Protein AF-A2FSE7-F1 (afdb_monomer_lite)

Secondary structure (DSSP, 8-state):
-PPPTTTTS----PPPPHHHHHHHHHHHHHHHTTS-------PEEP--SSTT----GGGPPPHHHHHHHHHHHHHHHHHHHHHS--SS---HHHHHHHHHTTPPPPHHHHTT-S-HHHHHHHHHT--SPPPHHHHHHHHHHHHHS-SB--HHHHHHHHHHHHHHHHHHHH-S-TTSTTHHHHHHHHHHHHHT-EE-

Sequence (196 aa):
MKTSVWELMTGKKKNPTQAEEIKEASKNENDIDKDLDQSTLSFKYIQPVDEKLKLLDKFIPDQEWLKKFSMWFSYMRIYISVLSKTTEETNIDKLIQRIENGEPPQISEISGCDDICDLFAYFSKYELDYTKNDLIWIFTASIYETRLAPDDSVKSMQIILEKIIQQVNALNSKENVLYSDLMILYCIITTFFHQH

Radius of gyration: 27.68 Å; chains: 1; bounding box: 54×41×101 Å

Organism: Trichomonas vaginalis (strain ATCC PRA-98 / G3) (NCBI:txid412133)

pLDDT: mean 82.96, std 20.27, range [36.31, 98.12]

Foldseek 3Di:
DDDDPVVVVPPPPPPPDPVVVVVVVVVVVVVVPPPPPPPPPPWAAQAAPPPVQDADPVLDDDPVVLVVLLVVLVVVLVVLLVVLQDPDAAEPVVVVVCVVVVHADDSNRLNRYPPLLVLLVVLLPDPDQDDPRNLRSLSSSLSVADQAHPPSSSVSLSSLLSSLSVVLNPDPDCPPPCNVSSVSSNSCRRPRHTYD

Structure (mmCIF, N/CA/C/O backbone):
data_AF-A2FSE7-F1
#
_entry.id   AF-A2FSE7-F1
#
loop_
_atom_site.group_PDB
_atom_site.id
_atom_site.type_symbol
_atom_site.label_atom_id
_atom_site.label_alt_id
_atom_site.label_comp_id
_atom_site.label_asym_id
_atom_site.label_entity_id
_atom_site.label_seq_id
_atom_site.pdbx_PDB_ins_code
_atom_site.Cartn_x
_atom_site.Cartn_y
_atom_site.Cartn_z
_atom_site.occupancy
_atom_site.B_iso_or_equiv
_atom_site.auth_seq_id
_atom_site.auth_comp_id
_atom_site.auth_asym_id
_atom_site.auth_atom_id
_atom_site.pdbx_PDB_model_num
ATOM 1 N N . MET A 1 1 ? -37.458 15.725 -78.764 1.00 40.75 1 MET A N 1
ATOM 2 C CA . MET A 1 1 ? -36.044 16.093 -78.996 1.00 40.75 1 MET A CA 1
ATOM 3 C C . MET A 1 1 ? -35.182 15.208 -78.119 1.00 40.75 1 MET A C 1
ATOM 5 O O . MET A 1 1 ? -35.558 14.962 -76.983 1.00 40.75 1 MET A O 1
ATOM 9 N N . LYS A 1 2 ? -34.126 14.642 -78.704 1.00 41.34 2 LYS A N 1
ATOM 10 C CA . LYS A 1 2 ? -33.237 13.645 -78.100 1.00 41.34 2 LYS A CA 1
ATOM 11 C C . LYS A 1 2 ? -32.418 14.288 -76.981 1.00 41.34 2 LYS A C 1
ATOM 13 O O . LYS A 1 2 ? -31.764 15.296 -77.229 1.00 41.34 2 LYS A O 1
ATOM 18 N N . THR A 1 3 ? -32.451 13.696 -75.792 1.00 39.62 3 THR A N 1
ATOM 19 C CA . THR A 1 3 ? -31.576 14.041 -74.671 1.00 39.62 3 THR A CA 1
ATOM 20 C C . THR A 1 3 ? -30.127 13.863 -75.116 1.00 39.62 3 THR A C 1
ATOM 22 O O . THR A 1 3 ? -29.724 12.771 -75.521 1.00 39.62 3 THR A O 1
ATOM 25 N N . SER A 1 4 ? -29.360 14.949 -75.108 1.00 39.44 4 SER A N 1
ATOM 26 C CA . SER A 1 4 ? -27.936 14.911 -75.408 1.00 39.44 4 SER A CA 1
ATOM 27 C C . SER A 1 4 ? -27.197 14.332 -74.205 1.00 39.44 4 SER A C 1
ATOM 29 O O . SER A 1 4 ? -27.274 14.865 -73.102 1.00 39.44 4 SER A O 1
ATOM 31 N N . VAL A 1 5 ? -26.446 13.254 -74.429 1.00 45.66 5 VAL A N 1
ATOM 32 C CA . VAL A 1 5 ? -25.581 12.587 -73.435 1.00 45.66 5 VAL A CA 1
ATOM 33 C C . VAL A 1 5 ? -24.511 13.543 -72.861 1.00 45.66 5 VAL A C 1
ATOM 35 O O . VAL A 1 5 ? -23.927 13.264 -71.819 1.00 45.66 5 VAL A O 1
ATOM 38 N N . TRP A 1 6 ? -24.309 14.717 -73.471 1.00 38.06 6 TRP A N 1
ATOM 39 C CA . TRP A 1 6 ? -23.422 15.770 -72.970 1.00 38.06 6 TRP A CA 1
ATOM 40 C C . TRP A 1 6 ? -24.008 16.623 -71.832 1.00 38.06 6 TRP A C 1
ATOM 42 O O . TRP A 1 6 ? -23.238 17.135 -71.025 1.00 38.06 6 TRP A O 1
ATOM 52 N N . GLU A 1 7 ? -25.334 16.737 -71.690 1.00 42.75 7 GLU A N 1
ATOM 53 C CA . GLU A 1 7 ? -25.950 17.502 -70.583 1.00 42.75 7 GLU A CA 1
ATOM 54 C C . GLU A 1 7 ? -25.962 16.722 -69.254 1.00 42.75 7 GLU A C 1
ATOM 56 O O . GLU A 1 7 ? -26.087 17.313 -68.184 1.00 42.75 7 GLU A O 1
ATOM 61 N N . LEU A 1 8 ? -25.737 15.404 -69.304 1.00 43.75 8 LEU A N 1
ATOM 62 C CA . LEU A 1 8 ? -25.537 14.538 -68.134 1.00 43.75 8 LEU A CA 1
ATOM 63 C C . LEU A 1 8 ? -24.098 14.579 -67.584 1.00 43.75 8 LEU A C 1
ATOM 65 O O . LEU A 1 8 ? -23.857 14.080 -66.488 1.00 43.75 8 LEU A O 1
ATOM 69 N N . MET A 1 9 ? -23.147 15.179 -68.311 1.00 40.09 9 MET A N 1
ATOM 70 C CA . MET A 1 9 ? -21.714 15.169 -67.964 1.00 40.09 9 MET A CA 1
ATOM 71 C C . MET A 1 9 ? -21.176 16.520 -67.471 1.00 40.09 9 MET A C 1
ATOM 73 O O . MET A 1 9 ? -20.009 16.626 -67.105 1.00 40.09 9 MET A O 1
ATOM 77 N N . THR A 1 10 ? -22.027 17.546 -67.375 1.00 45.19 10 THR A N 1
ATOM 78 C CA . THR A 1 10 ? -21.692 18.827 -66.732 1.00 45.19 10 THR A CA 1
ATOM 79 C C . THR A 1 10 ? -22.766 19.233 -65.730 1.00 45.19 10 THR A C 1
ATOM 81 O O . THR A 1 10 ? -23.309 20.338 -65.770 1.00 45.19 10 THR A O 1
ATOM 84 N N . GLY A 1 11 ? -23.079 18.335 -64.797 1.00 36.31 11 GLY A N 1
ATOM 85 C CA . GLY A 1 11 ? -23.747 18.722 -63.563 1.00 36.31 11 GLY A CA 1
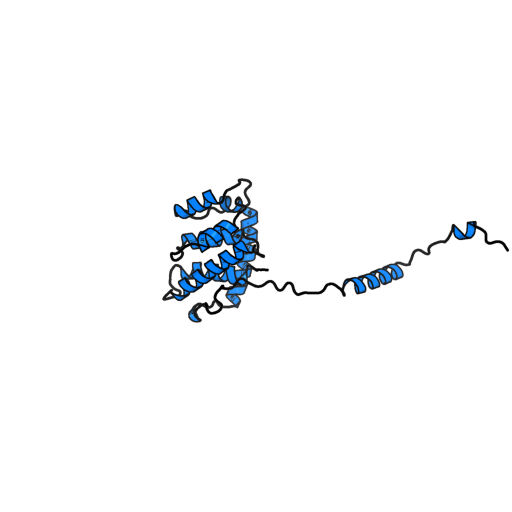ATOM 86 C C . GLY A 1 11 ? -22.784 19.568 -62.739 1.00 36.31 11 GLY A C 1
ATOM 87 O O . GLY A 1 11 ? -21.999 19.029 -61.964 1.00 36.31 11 GLY A O 1
ATOM 88 N N . LYS A 1 12 ? -22.820 20.896 -62.915 1.00 38.38 12 LYS A N 1
ATOM 89 C CA . LYS A 1 12 ? -22.287 21.838 -61.927 1.00 38.38 12 LYS A CA 1
ATOM 90 C C . LYS A 1 12 ? -22.917 21.472 -60.583 1.00 38.38 12 LYS A C 1
ATOM 92 O O . LYS A 1 12 ? -24.044 21.881 -60.305 1.00 38.38 12 LYS A O 1
ATOM 97 N N . LYS A 1 13 ? -22.210 20.705 -59.747 1.00 39.41 13 LYS A N 1
ATOM 98 C CA . LYS A 1 13 ? -22.490 20.691 -58.315 1.00 39.41 13 LYS A CA 1
ATOM 99 C C . LYS A 1 13 ? -22.341 22.145 -57.882 1.00 39.41 13 LYS A C 1
ATOM 101 O O . LYS A 1 13 ? -21.256 22.711 -57.985 1.00 39.41 13 LYS A O 1
ATOM 106 N N . LYS A 1 14 ? -23.449 22.783 -57.497 1.00 41.06 14 LYS A N 1
ATOM 107 C CA . LYS A 1 14 ? -23.367 23.974 -56.653 1.00 41.06 14 LYS A CA 1
ATOM 108 C C . LYS A 1 14 ? -22.505 23.545 -55.471 1.00 41.06 14 LYS A C 1
ATOM 110 O O . LYS A 1 14 ? -22.892 22.611 -54.775 1.00 41.06 14 LYS A O 1
ATOM 115 N N . ASN A 1 15 ? -21.333 24.156 -55.309 1.00 42.16 15 ASN A N 1
ATOM 116 C CA . ASN A 1 15 ? -20.614 24.022 -54.052 1.00 42.16 15 ASN A CA 1
ATOM 117 C C . ASN A 1 15 ? -21.587 24.493 -52.967 1.00 42.16 15 ASN A C 1
ATOM 119 O O . ASN A 1 15 ? -22.121 25.601 -53.115 1.00 42.16 15 ASN A O 1
ATOM 123 N N . PRO A 1 16 ? -21.893 23.650 -51.969 1.00 46.53 16 PRO A N 1
ATOM 124 C CA . PRO A 1 16 ? -22.749 24.059 -50.877 1.00 46.53 16 PRO A CA 1
ATOM 125 C C . PRO A 1 16 ? -22.130 25.301 -50.250 1.00 46.53 16 PRO A C 1
ATOM 127 O O . PRO A 1 16 ? -20.912 25.441 -50.122 1.00 46.53 16 PRO A O 1
ATOM 130 N N . THR A 1 17 ? -22.979 26.271 -49.952 1.00 55.28 17 THR A N 1
ATOM 131 C CA . THR A 1 17 ? -22.511 27.482 -49.279 1.00 55.28 17 THR A CA 1
ATOM 132 C C . THR A 1 17 ? -22.007 27.065 -47.895 1.00 55.28 17 THR A C 1
ATOM 134 O O . THR A 1 17 ? -22.571 26.142 -47.318 1.00 55.28 17 THR A O 1
ATOM 137 N N . GLN A 1 18 ? -21.011 27.742 -47.313 1.00 49.56 18 GLN A N 1
ATOM 138 C CA . GLN A 1 18 ? -20.499 27.422 -45.962 1.00 49.56 18 GLN A CA 1
ATOM 139 C C . GLN A 1 18 ? -21.623 27.212 -44.921 1.00 49.56 18 GLN A C 1
ATOM 141 O O . GLN A 1 18 ? -21.505 26.380 -44.033 1.00 49.56 18 GLN A O 1
ATOM 146 N N . ALA A 1 19 ? -22.758 27.904 -45.064 1.00 48.81 19 ALA A N 1
ATOM 147 C CA . ALA A 1 19 ? -23.936 27.741 -44.210 1.00 48.81 19 ALA A CA 1
ATOM 148 C C . ALA A 1 19 ? -24.690 26.397 -44.365 1.00 48.81 19 ALA A C 1
ATOM 150 O O . ALA A 1 19 ? -25.376 25.976 -43.434 1.00 48.81 19 ALA A O 1
ATOM 151 N N . GLU A 1 20 ? -24.603 25.737 -45.521 1.00 49.66 20 GLU A N 1
ATOM 152 C CA . GLU A 1 20 ? -25.185 24.413 -45.788 1.00 49.66 20 GLU A CA 1
ATOM 153 C C . GLU A 1 20 ? -24.270 23.297 -45.267 1.00 49.66 20 GLU A C 1
ATOM 155 O O . GLU A 1 20 ? -24.770 22.393 -44.604 1.00 49.66 20 GLU A O 1
ATOM 160 N N . GLU A 1 21 ? -22.945 23.423 -45.429 1.00 52.03 21 GLU A N 1
ATOM 161 C CA . GLU A 1 21 ? -21.964 22.504 -44.818 1.00 52.03 21 GLU A CA 1
ATOM 162 C C . GLU A 1 21 ? -22.007 22.567 -43.285 1.00 52.03 21 GLU A C 1
ATOM 164 O O . GLU A 1 21 ? -21.985 21.534 -42.622 1.00 52.03 21 GLU A O 1
ATOM 169 N N . ILE A 1 22 ? -22.169 23.767 -42.710 1.00 54.16 22 ILE A N 1
ATOM 170 C CA . ILE A 1 22 ? -22.352 23.933 -41.261 1.00 54.16 22 ILE A CA 1
ATOM 171 C C . ILE A 1 22 ? -23.647 23.253 -40.800 1.00 54.16 22 ILE A C 1
ATOM 173 O O . ILE A 1 22 ? -23.646 22.605 -39.760 1.00 54.16 22 ILE A O 1
ATOM 177 N N . LYS A 1 23 ? -24.750 23.336 -41.558 1.00 52.34 23 LYS A N 1
ATOM 178 C CA . LYS A 1 23 ? -26.022 22.689 -41.187 1.00 52.34 23 LYS A CA 1
ATOM 179 C C . LYS A 1 23 ? -25.993 21.167 -41.320 1.00 52.34 23 LYS A C 1
ATOM 181 O O . LYS A 1 23 ? -26.627 20.504 -40.504 1.00 52.34 23 LYS A O 1
ATOM 186 N N . GLU A 1 24 ? -25.290 20.617 -42.307 1.00 51.81 24 GLU A N 1
ATOM 187 C CA . GLU A 1 24 ? -25.095 19.166 -42.446 1.00 51.81 24 GLU A CA 1
ATOM 188 C C . GLU A 1 24 ? -24.147 18.615 -41.370 1.00 51.81 24 GLU A C 1
ATOM 190 O O . GLU A 1 24 ? -24.454 17.586 -40.769 1.00 51.81 24 GLU A O 1
ATOM 195 N N . ALA A 1 25 ? -23.080 19.347 -41.023 1.00 48.12 25 ALA A N 1
ATOM 196 C CA . ALA A 1 25 ? -22.220 19.023 -39.882 1.00 48.12 25 ALA A CA 1
ATOM 197 C C . ALA A 1 25 ? -22.982 19.101 -38.544 1.00 48.12 25 ALA A C 1
ATOM 199 O O . ALA A 1 25 ? -22.897 18.182 -37.737 1.00 48.12 25 ALA A O 1
ATOM 200 N N . SER A 1 26 ? -23.827 20.124 -38.359 1.00 48.72 26 SER A N 1
ATOM 201 C CA . SER A 1 26 ? -24.680 20.274 -37.164 1.00 48.72 26 SER A CA 1
ATOM 202 C C . SER A 1 26 ? -25.749 19.180 -37.051 1.00 48.72 26 SER A C 1
ATOM 204 O O . SER A 1 26 ? -26.237 18.893 -35.959 1.00 48.72 26 SER A O 1
ATOM 206 N N . LYS A 1 27 ? -26.183 18.600 -38.179 1.00 47.94 27 LYS A N 1
ATOM 207 C CA . LYS A 1 27 ? -27.127 17.475 -38.189 1.00 47.94 27 LYS A CA 1
ATOM 208 C C . LYS A 1 27 ? -26.430 16.170 -37.811 1.00 47.94 27 LYS A C 1
ATOM 210 O O . LYS A 1 27 ? -26.973 15.438 -36.998 1.00 47.94 27 LYS A O 1
ATOM 215 N N . ASN A 1 28 ? -25.224 15.936 -38.331 1.00 45.59 28 ASN A N 1
ATOM 216 C CA . ASN A 1 28 ? -24.431 14.754 -37.992 1.00 45.59 28 ASN A CA 1
ATOM 217 C C . ASN A 1 28 ? -23.879 14.784 -36.556 1.00 45.59 28 ASN A C 1
ATOM 219 O O . ASN A 1 28 ? -23.772 13.726 -35.951 1.00 45.59 28 ASN A O 1
ATOM 223 N N . GLU A 1 29 ? -23.587 15.951 -35.970 1.00 43.25 29 GLU A N 1
ATOM 224 C CA . GLU A 1 29 ? -23.214 16.040 -34.544 1.00 43.25 29 GLU A CA 1
ATOM 225 C C . GLU A 1 29 ? -24.375 15.650 -33.613 1.00 43.25 29 GLU A C 1
ATOM 227 O O . GLU A 1 29 ? -24.156 15.003 -32.594 1.00 43.25 29 GLU A O 1
ATOM 232 N N . ASN A 1 30 ? -25.623 15.957 -33.986 1.00 43.94 30 ASN A N 1
ATOM 233 C CA . ASN A 1 30 ? -26.799 15.622 -33.173 1.00 43.94 30 ASN A CA 1
ATOM 234 C C . ASN A 1 30 ? -27.231 14.144 -33.258 1.00 43.94 30 ASN A C 1
ATOM 236 O O . ASN A 1 30 ? -28.026 13.709 -32.422 1.00 43.94 30 ASN A O 1
ATOM 240 N N . ASP A 1 31 ? -26.723 13.390 -34.237 1.00 42.34 31 ASP A N 1
ATOM 241 C CA . ASP A 1 31 ? -27.004 11.956 -34.404 1.00 42.34 31 ASP A CA 1
ATOM 242 C C . ASP A 1 31 ? -25.869 11.056 -33.871 1.00 42.34 31 ASP A C 1
ATOM 244 O O . ASP A 1 31 ? -26.088 9.865 -33.669 1.00 42.34 31 ASP A O 1
ATOM 248 N N . ILE A 1 32 ? -24.678 11.600 -33.578 1.00 45.06 32 ILE A N 1
ATOM 249 C CA . ILE A 1 32 ? -23.565 10.838 -32.971 1.00 45.06 32 ILE A CA 1
ATOM 250 C C . ILE A 1 32 ? -23.687 10.772 -31.434 1.00 45.06 32 ILE A C 1
ATOM 252 O O . ILE A 1 32 ? -23.194 9.831 -30.816 1.00 45.06 32 ILE A O 1
ATOM 256 N N . ASP A 1 33 ? -24.417 11.699 -30.810 1.00 41.16 33 ASP A N 1
ATOM 257 C CA . ASP A 1 33 ? -24.505 11.817 -29.344 1.00 41.16 33 ASP A CA 1
ATOM 258 C C . ASP A 1 33 ? -25.657 11.031 -28.684 1.00 41.16 33 ASP A C 1
ATOM 260 O O . ASP A 1 33 ? -25.883 11.158 -27.480 1.00 41.16 33 ASP A O 1
ATOM 264 N N . LYS A 1 34 ? -26.408 10.212 -29.435 1.00 41.81 34 LYS A N 1
ATOM 265 C CA . LYS A 1 34 ? -27.570 9.477 -28.888 1.00 41.81 34 LYS A CA 1
ATOM 266 C C . LYS A 1 34 ? -27.387 7.982 -28.646 1.00 41.81 34 LYS A C 1
ATOM 268 O O . LYS A 1 34 ? -28.235 7.417 -27.965 1.00 41.81 34 LYS A O 1
ATOM 273 N N . ASP A 1 35 ? -26.280 7.392 -29.093 1.00 38.97 35 ASP A N 1
ATOM 274 C CA . ASP A 1 35 ? -25.994 5.956 -28.919 1.00 38.97 35 ASP A CA 1
ATOM 275 C C . ASP A 1 35 ? -24.659 5.672 -28.203 1.00 38.97 35 ASP A C 1
ATOM 277 O O . ASP A 1 35 ? -24.187 4.534 -28.168 1.00 38.97 35 ASP A O 1
ATOM 281 N N . LEU A 1 36 ? -24.052 6.675 -27.559 1.00 42.84 36 LEU A N 1
ATOM 282 C CA . LEU A 1 36 ? -23.143 6.401 -26.447 1.00 42.84 36 LEU A CA 1
ATOM 283 C C . LEU A 1 36 ? -24.017 6.074 -25.245 1.00 42.84 36 LEU A C 1
ATOM 285 O O . LEU A 1 36 ? -24.364 6.948 -24.451 1.00 42.84 36 LEU A O 1
ATOM 289 N N . ASP A 1 37 ? -24.397 4.801 -25.158 1.00 41.78 37 ASP A N 1
ATOM 290 C CA . ASP A 1 37 ? -24.876 4.183 -23.933 1.00 41.78 37 ASP A CA 1
ATOM 291 C C . ASP A 1 37 ? -23.853 4.531 -22.844 1.00 41.78 37 ASP A C 1
ATOM 293 O O . ASP A 1 37 ? -22.778 3.937 -22.736 1.00 41.78 37 ASP A O 1
ATOM 297 N N . GLN A 1 38 ? -24.146 5.590 -22.086 1.00 44.03 38 GLN A N 1
ATOM 298 C CA . GLN A 1 38 ? -23.466 5.939 -20.853 1.00 44.03 38 GLN A CA 1
ATOM 299 C C . GLN A 1 38 ? -23.863 4.878 -19.828 1.00 44.03 38 GLN A C 1
ATOM 301 O O . GLN A 1 38 ? -24.441 5.189 -18.785 1.00 44.03 38 GLN A O 1
ATOM 306 N N . SER A 1 39 ? -23.522 3.612 -20.096 1.00 43.50 39 SER A N 1
ATOM 307 C CA . SER A 1 39 ? -23.201 2.688 -19.031 1.00 43.50 39 SER A CA 1
ATOM 308 C C . SER A 1 39 ? -22.103 3.408 -18.271 1.00 43.50 39 SER A C 1
ATOM 310 O O . SER A 1 39 ? -20.953 3.466 -18.709 1.00 43.50 39 SER A O 1
ATOM 312 N N . THR A 1 40 ? -22.492 4.114 -17.215 1.00 49.88 40 THR A N 1
ATOM 313 C CA . THR A 1 40 ? -21.589 4.747 -16.277 1.00 49.88 40 THR A CA 1
ATOM 314 C C . THR A 1 40 ? -20.520 3.710 -15.997 1.00 49.88 40 THR A C 1
ATOM 316 O O . THR A 1 40 ? -20.828 2.687 -15.386 1.00 49.88 40 THR A O 1
ATOM 319 N N . LEU A 1 41 ? -19.301 3.926 -16.501 1.00 50.56 41 LEU A N 1
ATOM 320 C CA . LEU A 1 41 ? -18.115 3.209 -16.057 1.00 50.56 41 LEU A CA 1
ATOM 321 C C . LEU A 1 41 ? -17.974 3.591 -14.584 1.00 50.56 41 LEU A C 1
ATOM 323 O O . LEU A 1 41 ? -17.309 4.561 -14.225 1.00 50.56 41 LEU A O 1
ATOM 327 N N . SER A 1 42 ? -18.752 2.921 -13.736 1.00 60.75 42 SER A N 1
ATOM 328 C CA . SER A 1 42 ? -18.810 3.162 -12.311 1.00 60.75 42 SER A CA 1
ATOM 329 C C . SER A 1 42 ? -17.610 2.441 -11.733 1.00 60.75 42 SER A C 1
ATOM 331 O O . SER A 1 42 ? -17.721 1.324 -11.232 1.00 60.75 42 SER A O 1
ATOM 333 N N . PHE A 1 43 ? -16.444 3.056 -11.882 1.00 73.44 43 PHE A N 1
ATOM 334 C CA . PHE A 1 43 ? -15.249 2.604 -11.200 1.00 73.44 43 PHE A CA 1
ATOM 335 C C . PHE A 1 43 ? -15.542 2.586 -9.703 1.00 73.44 43 PHE A C 1
ATOM 337 O O . PHE A 1 43 ? -16.028 3.572 -9.139 1.00 73.44 43 PHE A O 1
ATOM 344 N N . LYS A 1 44 ? -15.291 1.444 -9.067 1.00 89.06 44 LYS A N 1
ATOM 345 C CA . LYS A 1 44 ? -15.459 1.294 -7.624 1.00 89.06 44 LYS A CA 1
ATOM 346 C C . LYS A 1 44 ? -14.109 1.501 -6.962 1.00 89.06 44 LYS A C 1
ATOM 348 O O . LYS A 1 44 ? -13.080 1.114 -7.507 1.00 89.06 44 LYS A O 1
ATOM 353 N N . TYR A 1 45 ? -14.106 2.107 -5.785 1.00 91.56 45 TYR A N 1
ATOM 354 C CA . TYR A 1 45 ? -12.908 2.140 -4.954 1.00 91.56 45 TYR A CA 1
ATOM 355 C C . TYR A 1 45 ? -12.668 0.772 -4.325 1.00 91.56 45 TYR A C 1
ATOM 357 O O . TYR A 1 45 ? -13.617 0.017 -4.095 1.00 91.56 45 TYR A O 1
ATOM 365 N N . ILE A 1 46 ? -11.409 0.475 -4.020 1.00 93.06 46 ILE A N 1
ATOM 366 C CA . ILE A 1 46 ? -11.048 -0.738 -3.287 1.00 93.06 46 ILE A CA 1
ATOM 367 C C . ILE A 1 46 ? -11.668 -0.670 -1.886 1.00 93.06 46 ILE A C 1
ATOM 369 O O . ILE A 1 46 ? -11.605 0.361 -1.213 1.00 93.06 46 ILE A O 1
ATOM 373 N N . GLN A 1 47 ? -12.295 -1.766 -1.466 1.00 92.19 47 GLN A N 1
ATOM 374 C CA . GLN A 1 47 ? -12.919 -1.943 -0.154 1.00 92.19 47 GLN A CA 1
ATOM 375 C C . GLN A 1 47 ? -12.450 -3.269 0.460 1.00 92.19 47 GLN A C 1
ATOM 377 O O . GLN A 1 47 ? -12.024 -4.144 -0.290 1.00 92.19 47 GLN A O 1
ATOM 382 N N . PRO A 1 48 ? -12.526 -3.440 1.790 1.00 91.12 48 PRO A N 1
ATOM 383 C CA . PRO A 1 48 ? -12.322 -4.738 2.438 1.00 91.12 48 PRO A CA 1
ATOM 384 C C . PRO A 1 48 ? -13.179 -5.839 1.800 1.00 91.12 48 PRO A C 1
ATOM 386 O O . PRO A 1 48 ? -14.282 -5.557 1.325 1.00 91.12 48 PRO A O 1
ATOM 389 N N . VAL A 1 49 ? -12.702 -7.085 1.821 1.00 88.25 49 VAL A N 1
ATOM 390 C CA . VAL A 1 49 ? -13.491 -8.249 1.387 1.00 88.25 49 VAL A CA 1
ATOM 391 C C . VAL A 1 49 ? -14.618 -8.509 2.391 1.00 88.25 49 VAL A C 1
ATOM 393 O O . VAL A 1 49 ? -15.758 -8.757 1.998 1.00 88.25 49 VAL A O 1
ATOM 396 N N . ASP A 1 50 ? -14.331 -8.402 3.691 1.00 88.94 50 ASP A N 1
ATOM 397 C CA . ASP A 1 50 ? -15.340 -8.407 4.748 1.00 88.94 50 ASP A CA 1
ATOM 398 C C . ASP A 1 50 ? -15.987 -7.022 4.909 1.00 88.94 50 ASP A C 1
ATOM 400 O O . ASP A 1 50 ? -15.439 -6.116 5.538 1.00 88.94 50 ASP A O 1
ATOM 404 N N . GLU A 1 51 ? -17.219 -6.872 4.416 1.00 86.25 51 GLU A N 1
ATOM 405 C CA . GLU A 1 51 ? -18.014 -5.639 4.529 1.00 86.25 51 GLU A CA 1
ATOM 406 C C . GLU A 1 51 ? -18.273 -5.184 5.980 1.00 86.25 51 GLU A C 1
ATOM 408 O O . GLU A 1 51 ? -18.620 -4.020 6.231 1.00 86.25 51 GLU A O 1
ATOM 413 N N . LYS A 1 52 ? -18.146 -6.092 6.957 1.00 90.94 52 LYS A N 1
ATOM 414 C CA . LYS A 1 52 ? -18.309 -5.771 8.381 1.00 90.94 52 LYS A CA 1
ATOM 415 C C . LYS A 1 52 ? -17.046 -5.170 8.979 1.00 90.94 52 LYS A C 1
ATOM 417 O O . LYS A 1 52 ? -17.139 -4.485 10.001 1.00 90.94 52 LYS A O 1
ATOM 422 N N . LEU A 1 53 ? -15.889 -5.405 8.364 1.00 94.38 53 LEU A N 1
ATOM 423 C CA . LEU A 1 53 ? -14.625 -4.875 8.832 1.00 94.38 53 LEU A CA 1
ATOM 424 C C . LEU A 1 53 ? -14.538 -3.385 8.500 1.00 94.38 53 LEU A C 1
ATOM 426 O O . LEU A 1 53 ? -14.408 -2.973 7.350 1.00 94.38 53 LEU A O 1
ATOM 430 N N . LYS A 1 54 ? -14.616 -2.557 9.540 1.00 94.31 54 LYS A N 1
ATOM 431 C CA . LYS A 1 54 ? -14.558 -1.098 9.431 1.00 94.31 54 LYS A CA 1
ATOM 432 C C . LYS A 1 54 ? -13.581 -0.530 10.444 1.00 94.31 54 LYS A C 1
ATOM 434 O O . LYS A 1 54 ? -13.359 -1.116 11.506 1.00 94.31 54 LYS A O 1
ATOM 439 N N . LEU A 1 55 ? -13.011 0.628 10.126 1.00 94.69 55 LEU A N 1
ATOM 440 C CA . LEU A 1 55 ? -12.271 1.411 11.111 1.00 94.69 55 LEU A CA 1
ATOM 441 C C . LEU A 1 55 ? -13.194 1.806 12.265 1.00 94.69 55 LEU A C 1
ATOM 443 O O . LEU A 1 55 ? -14.346 2.181 12.047 1.00 94.69 55 LEU A O 1
ATOM 447 N N . LEU A 1 56 ? -12.668 1.766 13.487 1.00 94.62 56 LEU A N 1
ATOM 448 C CA . LEU A 1 56 ? -13.342 2.355 14.641 1.00 94.62 56 LEU A CA 1
ATOM 449 C C . LEU A 1 56 ? -13.507 3.866 14.434 1.00 94.62 56 LEU A C 1
ATOM 451 O O . LEU A 1 56 ? -12.578 4.525 13.968 1.00 94.62 56 LEU A O 1
ATOM 455 N N . ASP A 1 57 ? -14.636 4.429 14.875 1.00 92.88 57 ASP A N 1
ATOM 456 C CA . ASP A 1 57 ? -15.002 5.841 14.659 1.00 92.88 57 ASP A CA 1
ATOM 457 C C . ASP A 1 57 ? -13.890 6.827 15.025 1.00 92.88 57 ASP A C 1
ATOM 459 O O . ASP A 1 57 ? -13.630 7.794 14.311 1.00 92.88 57 ASP A O 1
ATOM 463 N N . LYS A 1 58 ? -13.167 6.548 16.118 1.00 93.00 58 LYS A N 1
ATOM 464 C CA . LYS A 1 58 ? -12.055 7.389 16.571 1.00 93.00 58 LYS A CA 1
ATOM 465 C C . LYS A 1 58 ? -10.942 7.517 15.528 1.00 93.00 58 LYS A C 1
ATOM 467 O O . LYS A 1 58 ? -10.244 8.523 15.550 1.00 93.00 58 LYS A O 1
ATOM 472 N N . PHE A 1 59 ? -10.753 6.535 14.650 1.00 94.69 59 PHE A N 1
ATOM 473 C CA . PHE A 1 59 ? -9.691 6.483 13.640 1.00 94.69 59 PHE A CA 1
ATOM 474 C C . PHE A 1 59 ? -10.135 6.923 12.245 1.00 94.69 59 PHE A C 1
ATOM 476 O O . PHE A 1 59 ? -9.283 7.079 11.373 1.00 94.69 59 PHE A O 1
ATOM 483 N N . ILE A 1 60 ? -11.429 7.170 12.033 1.00 92.75 60 ILE A N 1
ATOM 484 C CA . ILE A 1 60 ? -11.924 7.651 10.744 1.00 92.75 60 ILE A CA 1
ATOM 485 C C . ILE A 1 60 ? -11.262 9.007 10.428 1.00 92.75 60 ILE A C 1
ATOM 487 O O . ILE A 1 60 ? -11.288 9.914 11.270 1.00 92.75 60 ILE A O 1
ATOM 491 N N . PRO A 1 61 ? -10.628 9.156 9.250 1.00 91.38 61 PRO A N 1
ATOM 492 C CA . PRO A 1 61 ? -9.993 10.406 8.866 1.00 91.38 61 PRO A CA 1
ATOM 493 C C . PRO A 1 61 ? -11.038 11.472 8.526 1.00 91.38 61 PRO A C 1
ATOM 495 O O . PRO A 1 61 ? -12.130 11.179 8.029 1.00 91.38 61 PRO A O 1
ATOM 498 N N . ASP A 1 62 ? -10.663 12.729 8.752 1.00 93.12 62 ASP A N 1
ATOM 499 C CA . ASP A 1 62 ? -11.438 13.871 8.279 1.00 93.12 62 ASP A CA 1
ATOM 500 C C . ASP A 1 62 ? -11.546 13.851 6.744 1.00 93.12 62 ASP A C 1
ATOM 502 O O . ASP A 1 62 ? -10.565 13.608 6.037 1.00 93.12 62 ASP A O 1
ATOM 506 N N . GLN A 1 63 ? -12.747 14.107 6.222 1.00 91.75 63 GLN A N 1
ATOM 507 C CA . GLN A 1 63 ? -13.033 13.977 4.791 1.00 91.75 63 GLN A CA 1
ATOM 508 C C . GLN A 1 63 ? -12.363 15.070 3.949 1.00 91.75 63 GLN A C 1
ATOM 510 O O . GLN A 1 63 ? -11.950 14.816 2.815 1.00 91.75 63 GLN A O 1
ATOM 515 N N . GLU A 1 64 ? -12.220 16.284 4.487 1.00 92.06 64 GLU A N 1
ATOM 516 C CA . GLU A 1 64 ? -11.527 17.366 3.791 1.00 92.06 64 GLU A CA 1
ATOM 517 C C . GLU A 1 64 ? -10.025 17.073 3.710 1.00 92.06 64 GLU A C 1
ATOM 519 O O . GLU A 1 64 ? -9.410 17.232 2.649 1.00 92.06 64 GLU A O 1
ATOM 524 N N . TRP A 1 65 ? -9.444 16.591 4.810 1.00 91.56 65 TRP A N 1
ATOM 525 C CA . TRP A 1 65 ? -8.060 16.132 4.850 1.00 91.56 65 TRP A CA 1
ATOM 526 C C . TRP A 1 65 ? -7.823 14.988 3.862 1.00 91.56 65 TRP A C 1
ATOM 528 O O . TRP A 1 65 ? -6.889 15.061 3.064 1.00 91.56 65 TRP A O 1
ATOM 538 N N . LEU A 1 66 ? -8.703 13.983 3.844 1.00 92.62 66 LEU A N 1
ATOM 539 C CA . LEU A 1 66 ? -8.614 12.827 2.951 1.00 92.62 66 LEU A CA 1
ATOM 540 C C . LEU A 1 66 ? -8.610 13.242 1.473 1.00 92.62 66 LEU A C 1
ATOM 542 O O . LEU A 1 66 ? -7.781 12.776 0.690 1.00 92.62 66 LEU A O 1
ATOM 546 N N . LYS A 1 67 ? -9.481 14.185 1.097 1.00 90.00 67 LYS A N 1
ATOM 547 C CA . LYS A 1 67 ? -9.528 14.738 -0.262 1.00 90.00 67 LYS A CA 1
ATOM 548 C C . LYS A 1 67 ? -8.226 15.450 -0.638 1.00 90.00 67 LYS A C 1
ATOM 550 O O . LYS A 1 67 ? -7.688 15.213 -1.720 1.00 90.00 67 LYS A O 1
ATOM 555 N N . LYS A 1 68 ? -7.703 16.308 0.247 1.00 93.19 68 LYS A N 1
ATOM 556 C CA . LYS A 1 68 ? -6.425 17.013 0.028 1.00 93.19 68 LYS A CA 1
ATOM 557 C C . LYS A 1 68 ? -5.260 16.032 -0.081 1.00 93.19 68 LYS A C 1
ATOM 559 O O . LYS A 1 68 ? -4.400 16.205 -0.942 1.00 93.19 68 LYS A O 1
ATOM 564 N N . PHE A 1 69 ? -5.257 14.995 0.750 1.00 93.94 69 PHE A N 1
ATOM 565 C CA . PHE A 1 69 ? -4.242 13.954 0.745 1.00 93.94 69 PHE A CA 1
ATOM 566 C C . PHE A 1 69 ? -4.254 13.142 -0.559 1.00 93.94 69 PHE A C 1
ATOM 568 O O . PHE A 1 69 ? -3.206 12.985 -1.179 1.00 93.94 69 PHE A O 1
ATOM 575 N N . SER A 1 70 ? -5.423 12.705 -1.039 1.00 92.00 70 SER A N 1
ATOM 576 C CA . SER A 1 70 ? -5.539 11.977 -2.313 1.00 92.00 70 SER A CA 1
ATOM 577 C C . SER A 1 70 ? -5.065 12.820 -3.508 1.00 92.00 70 SER A C 1
ATOM 579 O O . SER A 1 70 ? -4.327 12.333 -4.371 1.00 92.00 70 SER A O 1
ATOM 581 N N . MET A 1 71 ? -5.390 14.120 -3.525 1.00 92.06 71 MET A N 1
ATOM 582 C CA . MET A 1 71 ? -4.840 15.056 -4.515 1.00 92.06 71 MET A CA 1
ATOM 583 C C . MET A 1 71 ? -3.314 15.159 -4.420 1.00 92.06 71 MET A C 1
ATOM 585 O O . MET A 1 71 ? -2.629 15.034 -5.433 1.00 92.06 71 MET A O 1
ATOM 589 N N . TRP A 1 72 ? -2.774 15.367 -3.215 1.00 95.19 72 TRP A N 1
ATOM 590 C CA . TRP A 1 72 ? -1.329 15.433 -2.994 1.00 95.19 72 TRP A CA 1
ATOM 591 C C . TRP A 1 72 ? -0.624 14.161 -3.474 1.00 95.19 72 TRP A C 1
ATOM 593 O O . TRP A 1 72 ? 0.348 14.259 -4.222 1.00 95.19 72 TRP A O 1
ATOM 603 N N . PHE A 1 73 ? -1.142 12.985 -3.113 1.00 95.69 73 PHE A N 1
ATOM 604 C CA . PHE A 1 73 ? -0.581 11.700 -3.522 1.00 95.69 73 PHE A CA 1
ATOM 605 C C . PHE A 1 73 ? -0.585 11.558 -5.046 1.00 95.69 73 PHE A C 1
ATOM 607 O O . PHE A 1 73 ? 0.428 11.181 -5.629 1.00 95.69 73 PHE A O 1
ATOM 614 N N . SER A 1 74 ? -1.680 11.955 -5.703 1.00 93.06 74 SER A N 1
ATOM 615 C CA . SER A 1 74 ? -1.796 11.935 -7.166 1.00 93.06 74 SER A CA 1
ATOM 616 C C . SER A 1 74 ? -0.712 12.777 -7.850 1.00 93.06 74 SER A C 1
ATOM 618 O O . SER A 1 74 ? -0.092 12.319 -8.809 1.00 93.06 74 SER A O 1
ATOM 620 N N . TYR A 1 75 ? -0.443 13.991 -7.354 1.00 92.94 75 TYR A N 1
ATOM 621 C CA . TYR A 1 75 ? 0.608 14.856 -7.904 1.00 92.94 75 TYR A CA 1
ATOM 622 C C . TYR A 1 75 ? 2.014 14.339 -7.596 1.00 92.94 75 TYR A C 1
ATOM 624 O O . TYR A 1 75 ? 2.870 14.298 -8.481 1.00 92.94 75 TYR A O 1
ATOM 632 N N . MET A 1 76 ? 2.247 13.932 -6.347 1.00 94.00 76 MET A N 1
ATOM 633 C CA . MET A 1 76 ? 3.529 13.404 -5.889 1.00 94.00 76 MET A CA 1
ATOM 634 C C . MET A 1 76 ? 3.929 12.172 -6.701 1.00 94.00 76 MET A C 1
ATOM 636 O O . MET A 1 76 ? 5.061 12.086 -7.174 1.00 94.00 76 MET A O 1
ATOM 640 N N . ARG A 1 77 ? 2.977 11.270 -6.952 1.00 92.81 77 ARG A N 1
ATOM 641 C CA . ARG A 1 77 ? 3.181 10.071 -7.757 1.00 92.81 77 ARG A CA 1
ATOM 642 C C . ARG A 1 77 ? 3.696 10.392 -9.160 1.00 92.81 77 ARG A C 1
ATOM 644 O O . ARG A 1 77 ? 4.653 9.771 -9.618 1.00 92.81 77 ARG A O 1
ATOM 651 N N . ILE A 1 78 ? 3.075 11.354 -9.845 1.00 89.25 78 ILE A N 1
ATOM 652 C CA . ILE A 1 78 ? 3.499 11.772 -11.190 1.00 89.25 78 ILE A CA 1
ATOM 653 C C . ILE A 1 78 ? 4.933 12.303 -11.138 1.00 89.25 78 ILE A C 1
ATOM 655 O O . ILE A 1 78 ? 5.768 11.906 -11.944 1.00 89.25 78 ILE A O 1
ATOM 659 N N . TYR A 1 79 ? 5.236 13.157 -10.159 1.00 88.88 79 TYR A N 1
ATOM 660 C CA . TYR A 1 79 ? 6.572 13.722 -9.998 1.00 88.88 79 TYR A CA 1
ATOM 661 C C . TYR A 1 79 ? 7.636 12.642 -9.766 1.00 88.88 79 TYR A C 1
ATOM 663 O O . TYR A 1 79 ? 8.658 12.637 -10.450 1.00 88.88 79 TYR A O 1
ATOM 671 N N . ILE A 1 80 ? 7.387 11.701 -8.848 1.00 89.50 80 ILE A N 1
ATOM 672 C CA . ILE A 1 80 ? 8.336 10.622 -8.558 1.00 89.50 80 ILE A CA 1
ATOM 673 C C . ILE A 1 80 ? 8.488 9.705 -9.767 1.00 89.50 80 ILE A C 1
ATOM 675 O O . ILE A 1 80 ? 9.605 9.550 -10.239 1.00 89.50 80 ILE A O 1
ATOM 679 N N . SER A 1 81 ? 7.391 9.170 -10.310 1.00 83.62 81 SER A N 1
ATOM 680 C CA . SER A 1 81 ? 7.440 8.205 -11.421 1.00 83.62 81 SER A CA 1
ATOM 681 C C . SER A 1 81 ? 8.138 8.738 -12.676 1.00 83.62 81 SER A C 1
ATOM 683 O O . SER A 1 81 ? 8.770 7.967 -13.394 1.00 83.62 81 SER A O 1
ATOM 685 N N . VAL A 1 82 ? 8.069 10.049 -12.938 1.00 83.94 82 VAL A N 1
ATOM 686 C CA . VAL A 1 82 ? 8.785 10.679 -14.056 1.00 83.94 82 VAL A CA 1
ATOM 687 C C . VAL A 1 82 ? 10.275 10.843 -13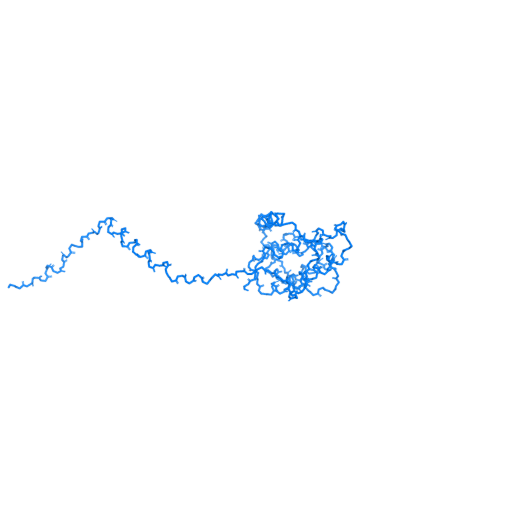.753 1.00 83.94 82 VAL A C 1
ATOM 689 O O . VAL A 1 82 ? 11.101 10.582 -14.623 1.00 83.94 82 VAL A O 1
ATOM 692 N N . LEU A 1 83 ? 10.634 11.279 -12.543 1.00 83.88 83 LEU A N 1
ATOM 693 C CA . LEU A 1 83 ? 12.027 11.582 -12.198 1.00 83.88 83 LEU A CA 1
ATOM 694 C C . LEU A 1 83 ? 12.868 10.356 -11.867 1.00 83.88 83 LEU A C 1
ATOM 696 O O . LEU A 1 83 ? 14.085 10.393 -12.024 1.00 83.88 83 LEU A O 1
ATOM 700 N N . SER A 1 84 ? 12.241 9.294 -11.378 1.00 83.94 84 SER A N 1
ATOM 701 C CA . SER A 1 84 ? 12.936 8.079 -10.973 1.00 83.94 84 SER A CA 1
ATOM 702 C C . SER A 1 84 ? 13.007 7.020 -12.059 1.00 83.94 84 SER A C 1
ATOM 704 O O . SER A 1 84 ? 13.552 5.944 -11.804 1.00 83.94 84 SER A O 1
ATOM 706 N N . LYS A 1 85 ? 12.439 7.283 -13.241 1.00 80.62 85 LYS A N 1
ATOM 707 C CA . LYS A 1 85 ? 12.379 6.299 -14.315 1.00 80.62 85 LYS A CA 1
ATOM 708 C C . LYS A 1 85 ? 13.793 5.907 -14.735 1.00 80.62 85 LYS A C 1
ATOM 710 O O . LYS A 1 85 ? 14.537 6.723 -15.275 1.00 80.62 85 LYS A O 1
ATOM 715 N N . THR A 1 86 ? 14.149 4.658 -14.465 1.00 82.44 86 THR A N 1
ATOM 716 C CA . THR A 1 86 ? 15.425 4.079 -14.875 1.00 82.44 86 THR A CA 1
ATOM 717 C C . THR A 1 86 ? 15.275 3.350 -16.211 1.00 82.44 86 THR A C 1
ATOM 719 O O . THR A 1 86 ? 14.167 3.100 -16.685 1.00 82.44 86 THR A O 1
ATOM 722 N N . THR A 1 87 ? 16.412 3.026 -16.820 1.00 80.69 87 THR A N 1
ATOM 723 C CA . THR A 1 87 ? 16.499 2.077 -17.945 1.00 80.69 87 THR A CA 1
ATOM 724 C C . THR A 1 87 ? 17.036 0.715 -17.507 1.00 80.69 87 THR A C 1
ATOM 726 O O . THR A 1 87 ? 17.095 -0.205 -18.314 1.00 80.69 87 THR A O 1
ATOM 729 N N . GLU A 1 88 ? 17.445 0.593 -16.243 1.00 87.12 88 GLU A N 1
ATOM 730 C CA . GLU A 1 88 ? 17.922 -0.659 -15.664 1.00 87.12 88 GLU A CA 1
ATOM 731 C C . GLU A 1 88 ? 16.735 -1.502 -15.198 1.00 87.12 88 GLU A C 1
ATOM 733 O O . GLU A 1 88 ? 15.967 -1.083 -14.333 1.00 87.12 88 GLU A O 1
ATOM 738 N N . GLU A 1 89 ? 16.598 -2.697 -15.762 1.00 89.12 89 GLU A N 1
ATOM 739 C CA . GLU A 1 89 ? 15.568 -3.652 -15.359 1.00 89.12 89 GLU A CA 1
ATOM 740 C C . GLU A 1 89 ? 15.901 -4.260 -13.990 1.00 89.12 89 GLU A C 1
ATOM 742 O O . GLU A 1 89 ? 17.043 -4.634 -13.704 1.00 89.12 89 GLU A O 1
ATOM 747 N N . THR A 1 90 ? 14.889 -4.373 -13.133 1.00 91.62 90 THR A N 1
ATOM 748 C CA . THR A 1 90 ? 14.971 -5.049 -11.837 1.00 91.62 90 THR A CA 1
ATOM 749 C C . THR A 1 90 ? 13.866 -6.090 -11.745 1.00 91.62 90 THR A C 1
ATOM 751 O O . THR A 1 90 ? 12.703 -5.797 -12.006 1.00 91.62 90 THR A O 1
ATOM 754 N N . ASN A 1 91 ? 14.213 -7.311 -11.341 1.00 92.88 91 ASN A N 1
ATOM 755 C CA . ASN A 1 91 ? 13.224 -8.361 -11.129 1.00 92.88 91 ASN A CA 1
ATOM 756 C C . ASN A 1 91 ? 12.633 -8.315 -9.712 1.00 92.88 91 ASN A C 1
ATOM 758 O O . ASN A 1 91 ? 13.239 -7.798 -8.768 1.00 92.88 91 ASN A O 1
ATOM 762 N N . ILE A 1 92 ? 11.455 -8.918 -9.566 1.00 94.44 92 ILE A N 1
ATOM 763 C CA . ILE A 1 92 ? 10.741 -8.981 -8.293 1.00 94.44 92 ILE A CA 1
ATOM 764 C C . ILE A 1 92 ? 11.526 -9.729 -7.205 1.00 94.44 92 ILE A C 1
ATOM 766 O O . ILE A 1 92 ? 11.578 -9.266 -6.066 1.00 94.44 92 ILE A O 1
ATOM 770 N N . ASP A 1 93 ? 12.210 -10.826 -7.551 1.00 94.88 93 ASP A N 1
ATOM 771 C CA . ASP A 1 93 ? 12.960 -11.648 -6.588 1.00 94.88 93 ASP A CA 1
ATOM 772 C C . ASP A 1 93 ? 14.040 -10.842 -5.860 1.00 94.88 93 ASP A C 1
ATOM 774 O O . ASP A 1 93 ? 14.228 -10.989 -4.651 1.00 94.88 93 ASP A O 1
ATOM 778 N N . LYS A 1 94 ? 14.731 -9.941 -6.574 1.00 94.44 94 LYS A N 1
ATOM 779 C CA . LYS A 1 94 ? 15.728 -9.054 -5.970 1.00 94.44 94 LYS A CA 1
ATOM 780 C C . LYS A 1 94 ? 15.077 -8.090 -4.979 1.00 94.44 94 LYS A C 1
ATOM 782 O O . LYS A 1 94 ? 15.637 -7.866 -3.910 1.00 94.44 94 LYS A O 1
ATOM 787 N N . LEU A 1 95 ? 13.906 -7.535 -5.299 1.00 95.88 95 LEU A N 1
ATOM 788 C CA . LEU A 1 95 ? 13.181 -6.650 -4.381 1.00 95.88 95 LEU A CA 1
ATOM 789 C C . LEU A 1 95 ? 12.708 -7.405 -3.132 1.00 95.88 95 LEU A C 1
ATOM 791 O O . LEU A 1 95 ? 12.890 -6.908 -2.022 1.00 95.88 95 LEU A O 1
ATOM 795 N N . ILE A 1 96 ? 12.183 -8.624 -3.295 1.00 95.88 96 ILE A N 1
ATOM 796 C CA . ILE A 1 96 ? 11.781 -9.493 -2.179 1.00 95.88 96 ILE A CA 1
ATOM 797 C C . ILE A 1 96 ? 12.974 -9.799 -1.274 1.00 95.88 96 ILE A C 1
ATOM 799 O O . ILE A 1 96 ? 12.882 -9.606 -0.065 1.00 95.88 96 ILE A O 1
ATOM 803 N N . GLN A 1 97 ? 14.124 -10.168 -1.841 1.00 96.00 97 GLN A N 1
ATOM 804 C CA . GLN A 1 97 ? 15.328 -10.436 -1.056 1.00 96.00 97 GLN A CA 1
ATOM 805 C C . GLN A 1 97 ? 15.750 -9.222 -0.208 1.00 96.00 97 GLN A C 1
ATOM 807 O O . GLN 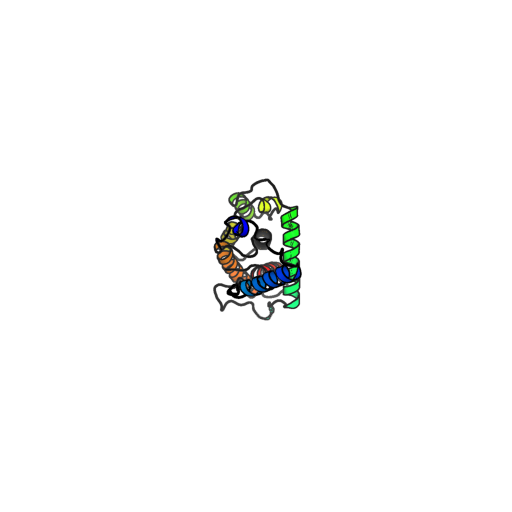A 1 97 ? 16.193 -9.371 0.930 1.00 96.00 97 GLN A O 1
ATOM 812 N N . ARG A 1 98 ? 15.589 -7.999 -0.727 1.00 95.88 98 ARG A N 1
ATOM 813 C CA . ARG A 1 98 ? 15.849 -6.771 0.042 1.00 95.88 98 ARG A CA 1
ATOM 814 C C . ARG A 1 98 ? 14.861 -6.584 1.187 1.00 95.88 98 ARG A C 1
ATOM 816 O O . ARG A 1 98 ? 15.278 -6.203 2.281 1.00 95.88 98 ARG A O 1
ATOM 823 N N . ILE A 1 99 ? 13.581 -6.862 0.947 1.00 96.19 99 ILE A N 1
ATOM 824 C CA . ILE A 1 99 ? 12.547 -6.830 1.987 1.00 96.19 99 ILE A CA 1
ATOM 825 C C . ILE A 1 99 ? 12.902 -7.819 3.104 1.00 96.19 99 ILE A C 1
ATOM 827 O O . ILE A 1 99 ? 12.914 -7.436 4.273 1.00 96.19 99 ILE A O 1
ATOM 831 N N . GLU A 1 100 ? 13.266 -9.054 2.752 1.00 95.06 100 GLU A N 1
ATOM 832 C CA . GLU A 1 100 ? 13.671 -10.104 3.698 1.00 95.06 100 GLU A CA 1
ATOM 833 C C . GLU A 1 100 ? 14.941 -9.738 4.482 1.00 95.06 100 GLU A C 1
ATOM 835 O O . GLU A 1 100 ? 15.050 -10.040 5.672 1.00 95.06 100 GLU A O 1
ATOM 840 N N . ASN A 1 101 ? 15.873 -9.015 3.855 1.00 96.19 101 ASN A N 1
ATOM 841 C CA . ASN A 1 101 ? 17.062 -8.467 4.513 1.00 96.19 101 ASN A CA 1
ATOM 842 C C . ASN A 1 101 ? 16.765 -7.243 5.405 1.00 96.19 101 ASN A C 1
ATOM 844 O O . ASN A 1 101 ? 17.674 -6.725 6.058 1.00 96.19 101 ASN A O 1
ATOM 848 N N . GLY A 1 102 ? 15.519 -6.759 5.444 1.00 95.06 102 GLY A N 1
ATOM 849 C CA . GLY A 1 102 ? 15.117 -5.588 6.225 1.00 95.06 102 GLY A CA 1
ATOM 850 C C . GLY A 1 102 ? 15.587 -4.257 5.635 1.00 95.06 102 GLY A C 1
ATOM 851 O O . GLY A 1 102 ? 15.666 -3.255 6.348 1.00 95.06 102 GLY A O 1
ATOM 852 N N . GLU A 1 103 ? 15.917 -4.228 4.346 1.00 96.44 103 GLU A N 1
ATOM 853 C CA . GLU A 1 103 ? 16.358 -3.015 3.667 1.00 96.44 103 GLU A CA 1
ATOM 854 C C . GLU A 1 103 ? 15.162 -2.136 3.263 1.00 96.44 103 GLU A C 1
ATOM 856 O O . GLU A 1 103 ? 14.081 -2.659 2.976 1.00 96.44 103 GLU A O 1
ATOM 861 N N . PRO A 1 104 ? 15.321 -0.801 3.224 1.00 94.31 104 PRO A N 1
ATOM 862 C CA . PRO A 1 104 ? 14.285 0.096 2.727 1.00 94.31 104 PRO A CA 1
ATOM 863 C C . PRO A 1 104 ? 14.212 0.087 1.190 1.00 94.31 104 PRO A C 1
ATOM 865 O O . PRO A 1 104 ? 15.217 -0.191 0.524 1.00 94.31 104 PRO A O 1
ATOM 868 N N . PRO A 1 105 ? 13.061 0.464 0.605 1.00 93.88 105 PRO A N 1
ATOM 869 C CA . PRO A 1 105 ? 12.913 0.534 -0.842 1.00 93.88 105 PRO A CA 1
ATOM 870 C C . PRO A 1 105 ? 13.831 1.579 -1.472 1.00 93.88 105 PRO A C 1
ATOM 872 O O . PRO A 1 105 ? 13.940 2.713 -0.997 1.00 93.88 105 PRO A O 1
ATOM 875 N N . GLN A 1 106 ? 14.436 1.220 -2.605 1.00 91.31 106 GLN A N 1
ATOM 876 C CA . GLN A 1 106 ? 15.153 2.155 -3.465 1.00 91.31 106 GLN A CA 1
ATOM 877 C C . GLN A 1 106 ? 14.303 2.498 -4.684 1.00 91.31 106 GLN A C 1
ATOM 879 O O . GLN A 1 106 ? 13.975 1.643 -5.503 1.00 91.31 106 GLN A O 1
ATOM 884 N N . ILE A 1 107 ? 13.963 3.783 -4.802 1.00 88.81 107 ILE A N 1
ATOM 885 C CA . ILE A 1 107 ? 13.036 4.299 -5.816 1.00 88.81 107 ILE A CA 1
ATOM 886 C C . ILE A 1 107 ? 13.487 3.926 -7.242 1.00 88.81 107 ILE A C 1
ATOM 888 O O . ILE A 1 107 ? 12.632 3.604 -8.062 1.00 88.81 107 ILE A O 1
ATOM 892 N N . SER A 1 108 ? 14.796 3.946 -7.520 1.00 87.50 108 SER A N 1
ATOM 8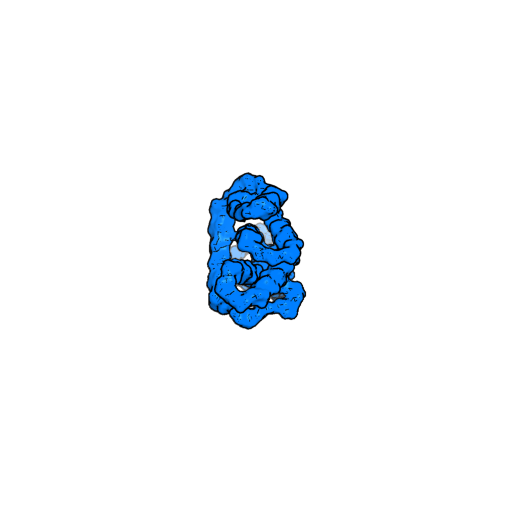93 C CA . SER A 1 108 ? 15.380 3.612 -8.827 1.00 87.50 108 SER A CA 1
ATOM 894 C C . SER A 1 108 ? 15.301 2.133 -9.192 1.00 87.50 108 SER A C 1
ATOM 896 O O . SER A 1 108 ? 15.302 1.812 -10.369 1.00 87.50 108 SER A O 1
ATOM 898 N N . GLU A 1 109 ? 15.271 1.231 -8.211 1.00 89.50 109 GLU A N 1
ATOM 899 C CA . GLU A 1 109 ? 15.142 -0.204 -8.486 1.00 89.50 109 GLU A CA 1
ATOM 900 C C . GLU A 1 109 ? 13.681 -0.577 -8.720 1.00 89.50 109 GLU A C 1
ATOM 902 O O . GLU A 1 109 ? 13.357 -1.303 -9.651 1.00 89.50 109 GLU A O 1
ATOM 907 N N . ILE A 1 110 ? 12.779 -0.017 -7.912 1.00 91.31 110 ILE A N 1
ATOM 908 C CA . ILE A 1 110 ? 11.343 -0.279 -8.044 1.00 91.31 110 ILE A CA 1
ATOM 909 C C . ILE A 1 110 ? 10.810 0.291 -9.361 1.00 91.31 110 ILE A C 1
ATOM 911 O O . ILE A 1 110 ? 9.980 -0.343 -9.999 1.00 91.31 110 ILE A O 1
ATOM 915 N N . SER A 1 111 ? 11.305 1.449 -9.812 1.00 91.06 111 SER A N 1
ATOM 916 C CA . SER A 1 111 ? 10.891 2.019 -11.102 1.00 91.06 111 SER A CA 1
ATOM 917 C C . SER A 1 111 ? 11.285 1.176 -12.317 1.00 91.06 111 SER A C 1
ATOM 919 O O . SER A 1 111 ? 10.733 1.405 -13.391 1.00 91.06 111 SER A O 1
ATOM 921 N N . GLY A 1 112 ? 12.237 0.249 -12.163 1.00 89.00 112 GLY A N 1
ATOM 922 C CA . GLY A 1 112 ? 12.669 -0.693 -13.196 1.00 89.00 112 GLY A CA 1
ATOM 923 C C . GLY A 1 112 ? 12.018 -2.074 -13.093 1.00 89.00 112 GLY A C 1
ATOM 924 O O . GLY A 1 112 ? 12.447 -2.982 -13.798 1.00 89.00 112 GLY A O 1
ATOM 925 N N . CYS A 1 113 ? 11.044 -2.258 -12.195 1.00 91.69 113 CYS A N 1
ATOM 926 C CA . CYS A 1 113 ? 10.321 -3.513 -12.019 1.00 91.69 113 CYS A CA 1
ATOM 927 C C . CYS A 1 113 ? 8.942 -3.426 -12.679 1.00 91.69 113 CYS A C 1
ATOM 929 O O . CYS A 1 113 ? 8.115 -2.611 -12.270 1.00 91.69 113 CYS A O 1
ATOM 931 N N . ASP A 1 114 ? 8.694 -4.266 -13.684 1.00 87.81 114 ASP A N 1
ATOM 932 C CA . ASP A 1 114 ? 7.416 -4.292 -14.407 1.00 87.81 114 ASP A CA 1
ATOM 933 C C . ASP A 1 114 ? 6.307 -5.015 -13.613 1.00 87.81 114 ASP A C 1
ATOM 935 O O . ASP A 1 114 ? 5.133 -4.659 -13.716 1.00 87.81 114 ASP A O 1
ATOM 939 N N . ASP A 1 115 ? 6.678 -5.962 -12.745 1.00 90.00 115 ASP A N 1
ATOM 940 C CA . ASP A 1 115 ? 5.761 -6.821 -11.980 1.00 90.00 115 ASP A CA 1
ATOM 941 C C . ASP A 1 115 ? 5.460 -6.267 -10.571 1.00 90.00 115 ASP A C 1
ATOM 943 O O . ASP A 1 115 ? 5.525 -6.968 -9.560 1.00 90.00 115 ASP A O 1
ATOM 947 N N . ILE A 1 116 ? 5.123 -4.976 -10.465 1.00 90.38 116 ILE A N 1
ATOM 948 C CA . ILE A 1 116 ? 4.812 -4.328 -9.169 1.00 90.38 116 ILE A CA 1
ATOM 949 C C . ILE A 1 116 ? 3.641 -5.001 -8.436 1.00 90.38 116 ILE A C 1
ATOM 951 O O . ILE A 1 116 ? 3.600 -4.991 -7.201 1.00 90.38 116 ILE A O 1
ATOM 955 N N . CYS A 1 117 ? 2.713 -5.617 -9.172 1.00 93.06 117 CYS A N 1
ATOM 956 C CA . CYS A 1 117 ? 1.603 -6.384 -8.611 1.00 93.06 117 CYS A CA 1
ATOM 957 C C . CYS A 1 117 ? 2.076 -7.484 -7.641 1.00 93.06 117 CYS A C 1
ATOM 959 O O . CYS A 1 117 ? 1.456 -7.697 -6.593 1.00 93.06 117 CYS A O 1
ATOM 961 N N . ASP A 1 118 ? 3.221 -8.109 -7.922 1.00 94.75 118 ASP A N 1
ATOM 962 C CA . ASP A 1 118 ? 3.766 -9.198 -7.117 1.00 94.75 118 ASP A CA 1
ATOM 963 C C . ASP A 1 118 ? 4.287 -8.724 -5.753 1.00 94.75 118 ASP A C 1
ATOM 965 O O . ASP A 1 118 ? 4.269 -9.496 -4.790 1.00 94.75 118 ASP A O 1
ATOM 969 N N . LEU A 1 119 ? 4.659 -7.443 -5.606 1.00 95.88 119 LEU A N 1
ATOM 970 C CA . LEU A 1 119 ? 4.971 -6.872 -4.290 1.00 95.88 119 LEU A CA 1
ATOM 971 C C . LEU A 1 119 ? 3.727 -6.833 -3.398 1.00 95.88 119 LEU A C 1
ATOM 973 O O . LEU A 1 119 ? 3.804 -7.193 -2.221 1.00 95.88 119 LEU A O 1
ATOM 977 N N . PHE A 1 120 ? 2.566 -6.440 -3.932 1.00 97.25 120 PHE A N 1
ATOM 978 C CA . PHE A 1 120 ? 1.324 -6.497 -3.155 1.00 97.25 120 PHE A CA 1
ATOM 979 C C . PHE A 1 120 ? 0.962 -7.941 -2.818 1.00 97.25 120 PHE A C 1
ATOM 981 O O . PHE A 1 120 ? 0.590 -8.228 -1.679 1.00 97.25 120 PHE A O 1
ATOM 988 N N . ALA A 1 121 ? 1.122 -8.862 -3.772 1.00 97.12 121 ALA A N 1
ATOM 989 C CA . ALA A 1 121 ? 0.882 -10.279 -3.535 1.00 97.12 121 ALA A CA 1
ATOM 990 C C . ALA A 1 121 ? 1.793 -10.828 -2.424 1.00 97.12 121 ALA A C 1
ATOM 992 O O . ALA A 1 121 ? 1.325 -11.578 -1.566 1.00 97.12 121 ALA A O 1
ATOM 993 N N . TYR A 1 122 ? 3.064 -10.424 -2.388 1.00 97.12 122 TYR A N 1
ATOM 994 C CA . TYR A 1 122 ? 4.003 -10.775 -1.324 1.00 97.12 122 TYR A CA 1
ATOM 995 C C . TYR A 1 122 ? 3.519 -10.280 0.050 1.00 97.12 122 TYR A C 1
ATOM 997 O O . TYR A 1 122 ? 3.338 -11.088 0.964 1.00 97.12 122 TYR A O 1
ATOM 1005 N N . PHE A 1 123 ? 3.200 -8.988 0.193 1.00 97.56 123 PHE A N 1
ATOM 1006 C CA . PHE A 1 123 ? 2.738 -8.434 1.475 1.00 97.56 123 PHE A CA 1
ATOM 1007 C C . PHE A 1 123 ? 1.361 -8.946 1.908 1.00 97.56 123 PHE A C 1
ATOM 1009 O O . PHE A 1 123 ? 1.093 -9.016 3.109 1.00 97.56 123 PHE A O 1
ATOM 1016 N N . SER A 1 124 ? 0.493 -9.337 0.971 1.00 97.00 124 SER A N 1
ATOM 1017 C CA . SER A 1 124 ? -0.820 -9.917 1.287 1.00 97.00 124 SER A CA 1
ATOM 1018 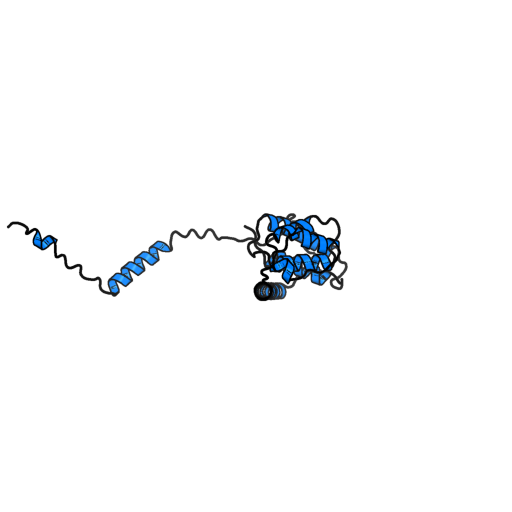C C . SER A 1 124 ? -0.722 -11.264 2.017 1.00 97.00 124 SER A C 1
ATOM 1020 O O . SER A 1 124 ? -1.638 -11.639 2.743 1.00 97.00 124 SER A O 1
ATOM 1022 N N . LYS A 1 125 ? 0.404 -11.976 1.868 1.00 96.19 125 LYS A N 1
ATOM 1023 C CA . LYS A 1 125 ? 0.649 -13.288 2.487 1.00 96.19 125 LYS A CA 1
ATOM 1024 C C . LYS A 1 125 ? 1.256 -13.198 3.885 1.00 96.19 125 LYS A C 1
ATOM 1026 O O . LYS A 1 125 ? 1.441 -14.229 4.524 1.00 96.19 125 LYS A O 1
ATOM 1031 N N . TYR A 1 126 ? 1.605 -12.002 4.362 1.00 92.25 126 TYR A N 1
ATOM 1032 C CA . TYR A 1 126 ? 2.174 -11.855 5.699 1.00 92.25 126 TYR A CA 1
ATOM 1033 C C . TYR A 1 126 ? 1.181 -12.340 6.756 1.00 92.25 126 TYR A C 1
ATOM 1035 O O . TYR A 1 126 ? 0.022 -11.929 6.765 1.00 92.25 126 TYR A O 1
ATOM 1043 N N . GLU A 1 127 ? 1.661 -13.117 7.723 1.00 90.75 127 GLU A N 1
ATOM 1044 C CA . GLU A 1 127 ? 0.862 -13.535 8.882 1.00 90.75 127 GLU A CA 1
ATOM 1045 C C . GLU A 1 127 ? 1.011 -12.561 10.063 1.00 90.75 127 GLU A C 1
ATOM 1047 O O . GLU A 1 127 ? 0.067 -12.350 10.817 1.00 90.75 1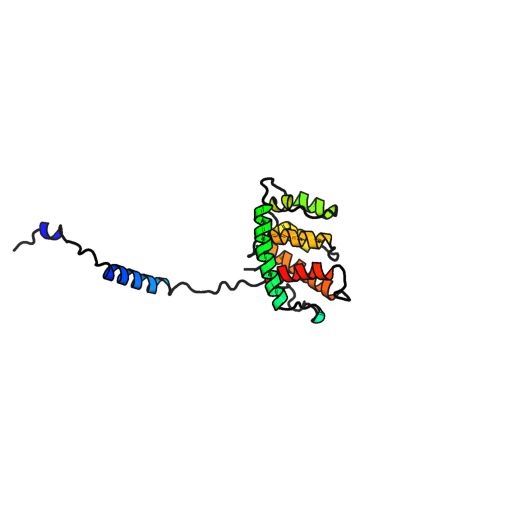27 GLU A O 1
ATOM 1052 N N . LEU A 1 128 ? 2.166 -11.897 10.185 1.00 93.12 128 LEU A N 1
ATOM 1053 C CA . LEU A 1 128 ? 2.479 -10.951 11.267 1.00 93.12 128 LEU A CA 1
ATOM 1054 C C . LEU A 1 128 ? 2.081 -9.515 10.922 1.00 93.12 128 LEU A C 1
ATOM 1056 O O . LEU A 1 128 ? 2.099 -9.148 9.749 1.00 93.12 128 LEU A O 1
ATOM 1060 N N . ASP A 1 129 ? 1.774 -8.697 11.928 1.00 96.31 129 ASP A N 1
ATOM 1061 C CA . ASP A 1 129 ? 1.517 -7.259 11.769 1.00 96.31 129 ASP A CA 1
ATOM 1062 C C . ASP A 1 129 ? 2.614 -6.553 10.961 1.00 96.31 129 ASP A C 1
ATOM 1064 O O . ASP A 1 129 ? 3.799 -6.874 11.081 1.00 96.31 129 ASP A O 1
ATOM 1068 N N . TYR A 1 130 ? 2.224 -5.557 10.160 1.00 97.75 130 TYR A N 1
ATOM 1069 C CA . TYR A 1 130 ? 3.181 -4.825 9.341 1.00 97.75 130 TYR A CA 1
ATOM 1070 C C . TYR A 1 130 ? 4.099 -3.966 10.206 1.00 97.75 130 TYR A C 1
ATOM 1072 O O . TYR A 1 130 ? 3.661 -3.213 11.085 1.00 97.75 130 TYR A O 1
ATOM 1080 N N . THR A 1 131 ? 5.390 -4.047 9.911 1.00 96.75 131 THR A N 1
ATOM 1081 C CA . THR A 1 131 ? 6.408 -3.153 10.446 1.00 96.75 131 THR A CA 1
ATOM 1082 C C . THR A 1 131 ? 6.431 -1.845 9.664 1.00 96.75 131 THR A C 1
ATOM 1084 O O . THR A 1 131 ? 5.914 -1.741 8.553 1.00 96.75 131 THR A O 1
ATOM 1087 N N . LYS A 1 132 ? 7.120 -0.836 10.202 1.00 96.44 132 LYS A N 1
ATOM 1088 C CA . LYS A 1 132 ? 7.343 0.419 9.478 1.00 96.44 132 LYS A CA 1
ATOM 1089 C C . LYS A 1 132 ? 7.988 0.198 8.104 1.00 96.44 132 LYS A C 1
ATOM 1091 O O . LYS A 1 132 ? 7.613 0.872 7.153 1.00 96.44 132 LYS A O 1
ATOM 1096 N N . ASN A 1 133 ? 8.944 -0.726 7.998 1.00 96.62 133 ASN A N 1
ATOM 1097 C CA . ASN A 1 133 ? 9.631 -0.976 6.733 1.00 96.62 133 ASN A CA 1
ATOM 1098 C C . ASN A 1 133 ? 8.676 -1.565 5.687 1.00 96.62 133 ASN A C 1
ATOM 1100 O O . ASN A 1 133 ? 8.665 -1.097 4.551 1.00 96.62 133 ASN A O 1
ATOM 1104 N N . ASP A 1 134 ? 7.819 -2.508 6.090 1.00 97.62 134 ASP A N 1
ATOM 1105 C CA . ASP A 1 134 ? 6.799 -3.095 5.210 1.00 97.62 134 ASP A CA 1
ATOM 1106 C C . ASP A 1 134 ? 5.864 -2.012 4.661 1.00 97.62 134 ASP A C 1
ATOM 1108 O O . ASP A 1 134 ? 5.616 -1.939 3.460 1.00 97.62 134 ASP A O 1
ATOM 1112 N N . LEU A 1 135 ? 5.406 -1.099 5.526 1.00 97.94 135 LEU A N 1
ATOM 1113 C CA . LEU A 1 135 ? 4.524 -0.001 5.123 1.00 97.94 135 LEU A CA 1
ATOM 1114 C C . LEU A 1 135 ? 5.207 0.945 4.118 1.00 97.94 135 LEU A C 1
ATOM 1116 O O . LEU A 1 135 ? 4.565 1.406 3.174 1.00 97.94 135 LEU A O 1
ATOM 1120 N N . ILE A 1 136 ? 6.512 1.206 4.265 1.00 97.12 136 ILE A N 1
ATOM 1121 C CA . ILE A 1 136 ? 7.276 2.022 3.305 1.00 97.12 136 ILE A CA 1
ATOM 1122 C C . ILE A 1 136 ? 7.383 1.300 1.952 1.00 97.12 136 ILE A C 1
ATOM 1124 O O . ILE A 1 136 ? 7.229 1.940 0.907 1.00 97.12 136 ILE A O 1
ATOM 1128 N N . TRP A 1 137 ? 7.593 -0.019 1.941 1.00 97.62 137 TRP A N 1
ATOM 1129 C CA . TRP A 1 137 ? 7.599 -0.813 0.709 1.00 97.62 137 TRP A CA 1
ATOM 1130 C C . TRP A 1 137 ? 6.242 -0.798 0.002 1.00 97.62 137 TRP A C 1
ATOM 1132 O O . TRP A 1 137 ? 6.188 -0.480 -1.186 1.00 97.62 137 TRP A O 1
ATOM 1142 N N . ILE A 1 138 ? 5.146 -1.043 0.726 1.00 97.75 138 ILE A N 1
ATOM 1143 C CA . ILE A 1 138 ? 3.779 -1.013 0.174 1.00 97.75 138 ILE A CA 1
ATOM 1144 C C . ILE A 1 138 ? 3.448 0.382 -0.377 1.00 97.75 138 ILE A C 1
ATOM 1146 O O . ILE A 1 138 ? 2.885 0.518 -1.468 1.00 97.75 138 ILE A O 1
ATOM 1150 N N . PHE A 1 139 ? 3.840 1.440 0.338 1.00 97.25 139 PHE A N 1
ATOM 1151 C CA . PHE A 1 139 ? 3.678 2.818 -0.125 1.00 97.25 139 PHE A CA 1
ATOM 1152 C C . PHE A 1 139 ? 4.452 3.062 -1.420 1.00 97.25 139 PHE A C 1
ATOM 1154 O O . PHE A 1 139 ? 3.932 3.670 -2.354 1.00 97.25 139 PHE A O 1
ATOM 1161 N N . THR A 1 140 ? 5.684 2.561 -1.497 1.00 95.62 140 THR A N 1
ATOM 1162 C CA . THR A 1 140 ? 6.530 2.767 -2.671 1.00 95.62 140 THR A CA 1
ATOM 1163 C C . THR A 1 140 ? 6.016 1.986 -3.879 1.00 95.62 140 THR A C 1
ATOM 1165 O O . THR A 1 140 ? 5.959 2.548 -4.968 1.00 95.62 140 THR A O 1
ATOM 1168 N N . ALA A 1 141 ? 5.532 0.755 -3.695 1.00 95.62 141 ALA A N 1
ATOM 1169 C CA . ALA A 1 141 ? 4.827 0.009 -4.740 1.00 95.62 141 ALA A CA 1
ATOM 1170 C C . ALA A 1 141 ? 3.585 0.774 -5.243 1.00 95.62 141 ALA A C 1
ATOM 1172 O O . ALA A 1 141 ? 3.351 0.881 -6.447 1.00 95.62 141 ALA A O 1
ATOM 1173 N N . SER A 1 142 ? 2.842 1.418 -4.334 1.00 95.94 142 SER A N 1
ATOM 1174 C CA . SER A 1 142 ? 1.650 2.214 -4.674 1.00 95.94 142 SER A CA 1
ATOM 1175 C C . SER A 1 142 ? 1.943 3.417 -5.585 1.00 95.94 142 SER A C 1
ATOM 1177 O O . SER A 1 142 ? 1.046 3.907 -6.271 1.00 95.94 142 SER A O 1
ATOM 1179 N N . ILE A 1 143 ? 3.183 3.913 -5.623 1.00 94.81 143 ILE A N 1
ATOM 1180 C CA . ILE A 1 143 ? 3.585 4.987 -6.547 1.00 94.81 143 ILE A CA 1
ATOM 1181 C C . ILE A 1 143 ? 3.616 4.478 -7.996 1.00 94.81 143 ILE A C 1
ATOM 1183 O O . ILE A 1 143 ? 3.289 5.221 -8.926 1.00 94.81 143 ILE A O 1
ATOM 1187 N N . TYR A 1 144 ? 3.998 3.224 -8.213 1.00 93.19 144 TYR A N 1
ATOM 1188 C CA . TYR A 1 144 ? 4.193 2.680 -9.557 1.00 93.19 144 TYR A CA 1
ATOM 1189 C C . TYR A 1 144 ? 2.971 1.927 -10.083 1.00 93.19 144 TYR A C 1
ATOM 1191 O O . TYR A 1 144 ? 2.757 1.902 -11.291 1.00 93.19 144 TYR A O 1
ATOM 1199 N N . GLU A 1 145 ? 2.097 1.441 -9.203 1.00 93.31 145 GLU A N 1
ATOM 1200 C CA . GLU A 1 145 ? 0.865 0.761 -9.607 1.00 93.31 145 GLU A CA 1
ATOM 1201 C C . GLU A 1 145 ? -0.134 1.688 -10.306 1.00 93.31 145 GLU A C 1
ATOM 1203 O O . GLU A 1 145 ? -0.389 2.823 -9.901 1.00 93.31 145 GLU A O 1
ATOM 1208 N N . THR A 1 146 ? -0.745 1.208 -11.377 1.00 91.94 146 THR A N 1
ATOM 1209 C CA . THR A 1 146 ? -1.776 1.899 -12.149 1.00 91.94 146 THR A CA 1
ATOM 1210 C C . THR A 1 146 ? -2.997 2.263 -11.299 1.00 91.94 146 THR A C 1
ATOM 1212 O O . THR A 1 146 ? -3.372 1.581 -10.354 1.00 91.94 146 THR A O 1
ATOM 1215 N N . ARG A 1 147 ? -3.624 3.411 -11.599 1.00 92.44 147 ARG A N 1
ATOM 1216 C CA . ARG A 1 147 ? -4.781 3.883 -10.816 1.00 92.44 147 ARG A CA 1
ATOM 1217 C C . ARG A 1 147 ? -5.985 2.942 -10.942 1.00 92.44 147 ARG A C 1
ATOM 1219 O O . ARG A 1 147 ? -6.716 2.761 -9.975 1.00 92.44 147 ARG A O 1
ATOM 1226 N N . LEU A 1 148 ? -6.204 2.405 -12.137 1.00 93.12 148 LEU A N 1
ATOM 1227 C CA . LEU A 1 148 ? -7.146 1.322 -12.386 1.00 93.12 148 LEU A CA 1
ATOM 1228 C C . LEU A 1 148 ? -6.360 0.023 -12.232 1.00 93.12 148 LEU A C 1
ATOM 1230 O O . LEU A 1 148 ? -5.691 -0.389 -13.175 1.00 93.12 148 LEU A O 1
ATOM 1234 N N . ALA A 1 149 ? -6.349 -0.511 -11.014 1.00 92.06 149 ALA A N 1
ATOM 1235 C CA . ALA A 1 149 ? -5.446 -1.588 -10.647 1.00 92.06 149 ALA A CA 1
ATOM 1236 C C . ALA A 1 149 ? -5.885 -2.911 -11.306 1.00 92.06 149 ALA A C 1
ATOM 1238 O O . ALA A 1 149 ? -7.090 -3.172 -11.384 1.00 92.06 149 ALA A O 1
ATOM 1239 N N . PRO A 1 150 ? -4.941 -3.763 -11.749 1.00 92.56 150 PRO A N 1
ATOM 1240 C CA . PRO A 1 150 ? -5.252 -5.111 -12.216 1.00 92.56 150 PRO A CA 1
ATOM 1241 C C . PRO A 1 150 ? -5.943 -5.936 -11.126 1.00 92.56 150 PRO A C 1
ATOM 1243 O O . PRO A 1 150 ? -5.665 -5.748 -9.942 1.00 92.56 150 PRO A O 1
ATOM 1246 N N . ASP A 1 151 ? -6.783 -6.899 -11.510 1.00 92.75 151 ASP A N 1
ATOM 1247 C CA . ASP A 1 151 ? -7.556 -7.726 -10.567 1.00 92.75 151 ASP A CA 1
ATOM 1248 C C . ASP A 1 151 ? -6.691 -8.398 -9.488 1.00 92.75 151 ASP A C 1
ATOM 1250 O O . ASP A 1 151 ? -7.107 -8.515 -8.333 1.00 92.75 151 ASP A O 1
ATOM 1254 N N . ASP A 1 152 ? -5.479 -8.826 -9.840 1.00 92.31 152 ASP A N 1
ATOM 1255 C CA . ASP A 1 152 ? -4.559 -9.469 -8.898 1.00 92.31 152 ASP A CA 1
ATOM 1256 C C . ASP A 1 152 ? -3.972 -8.471 -7.886 1.00 92.31 152 ASP A C 1
ATOM 1258 O O . ASP A 1 152 ? -3.894 -8.775 -6.687 1.00 92.31 152 ASP A O 1
ATOM 1262 N N . SER A 1 153 ? -3.668 -7.243 -8.325 1.00 95.25 153 SER A N 1
ATOM 1263 C CA . SER A 1 153 ? -3.309 -6.137 -7.431 1.00 95.25 153 SER A CA 1
ATOM 1264 C C . SER A 1 153 ? -4.489 -5.749 -6.544 1.00 95.25 153 SER A C 1
ATOM 1266 O O . SER A 1 153 ? -4.302 -5.566 -5.345 1.00 95.25 153 SER A O 1
ATOM 1268 N N . VAL A 1 154 ? -5.712 -5.686 -7.089 1.00 95.94 154 VAL A N 1
ATOM 1269 C CA . VAL A 1 154 ? -6.931 -5.376 -6.322 1.00 95.94 154 VAL A CA 1
ATOM 1270 C C . VAL A 1 154 ? -7.117 -6.381 -5.192 1.00 95.94 154 VAL A C 1
ATOM 1272 O O . VAL A 1 154 ? -7.185 -5.967 -4.039 1.00 95.94 154 VAL A O 1
ATOM 1275 N N . LYS A 1 155 ? -7.132 -7.690 -5.478 1.00 95.81 155 LYS A N 1
ATOM 1276 C CA . LYS A 1 155 ? -7.285 -8.731 -4.441 1.00 95.81 155 LYS A CA 1
ATOM 1277 C C . LYS A 1 155 ? -6.225 -8.602 -3.350 1.00 95.81 155 LYS A C 1
ATOM 1279 O O . LYS A 1 155 ? -6.541 -8.650 -2.163 1.00 95.81 155 LYS A O 1
ATOM 1284 N N . SER A 1 156 ? -4.973 -8.392 -3.751 1.00 97.19 156 SER A N 1
ATOM 1285 C CA . SER A 1 156 ? -3.861 -8.230 -2.815 1.00 97.19 156 SER A CA 1
ATOM 1286 C C . SER A 1 156 ? -4.029 -6.975 -1.951 1.00 97.19 156 SER A C 1
ATOM 1288 O O . SER A 1 156 ? -3.882 -7.039 -0.733 1.00 97.19 156 SER A O 1
ATOM 1290 N N . MET A 1 157 ? -4.413 -5.844 -2.550 1.00 97.75 157 MET A N 1
ATOM 1291 C CA . MET A 1 157 ? -4.690 -4.593 -1.841 1.00 97.75 157 MET A CA 1
ATOM 1292 C C . MET A 1 157 ? -5.888 -4.697 -0.897 1.00 97.75 157 MET A C 1
ATOM 1294 O O . MET A 1 157 ? -5.849 -4.087 0.167 1.00 97.75 157 MET A O 1
ATOM 1298 N N . GLN A 1 158 ? -6.929 -5.459 -1.245 1.00 97.19 158 GLN A N 1
ATOM 1299 C CA . GLN A 1 158 ? -8.063 -5.711 -0.352 1.00 97.19 158 GLN A CA 1
ATOM 1300 C C . GLN A 1 158 ? -7.598 -6.445 0.912 1.00 97.19 158 GLN A C 1
ATOM 1302 O O . GLN A 1 158 ? -7.898 -5.994 2.012 1.00 97.19 158 GLN A O 1
ATOM 1307 N N . ILE A 1 159 ? -6.785 -7.498 0.777 1.00 97.19 159 ILE A N 1
ATOM 1308 C CA . ILE A 1 159 ? -6.223 -8.240 1.922 1.00 97.19 159 ILE A CA 1
ATOM 1309 C C . ILE A 1 159 ? -5.307 -7.342 2.771 1.00 97.19 159 ILE A C 1
ATOM 1311 O O . ILE A 1 159 ? -5.424 -7.305 3.997 1.00 97.19 159 ILE A O 1
ATOM 1315 N N . ILE A 1 160 ? -4.421 -6.570 2.130 1.00 98.00 160 ILE A N 1
ATOM 1316 C CA . ILE A 1 160 ? -3.558 -5.597 2.822 1.00 98.00 160 ILE A CA 1
ATOM 1317 C C . ILE A 1 160 ? -4.417 -4.574 3.580 1.00 98.00 160 ILE A C 1
ATOM 1319 O O . ILE A 1 160 ? -4.137 -4.270 4.740 1.00 98.00 160 ILE A O 1
ATOM 1323 N N . LEU A 1 161 ? -5.485 -4.065 2.962 1.00 97.94 161 LEU A N 1
ATOM 1324 C CA . LEU A 1 161 ? -6.398 -3.105 3.575 1.00 97.94 161 LEU A CA 1
ATOM 1325 C C . LEU A 1 161 ? -7.083 -3.678 4.818 1.00 97.94 161 LEU A C 1
ATOM 1327 O O . LEU A 1 161 ? -7.133 -2.999 5.842 1.00 97.94 161 LEU A O 1
ATOM 1331 N N . GLU A 1 162 ? -7.582 -4.911 4.756 1.00 97.56 162 GLU A N 1
ATOM 1332 C CA . GLU A 1 162 ? -8.178 -5.582 5.916 1.00 97.56 162 GLU A CA 1
ATOM 1333 C C . GLU A 1 162 ? -7.198 -5.659 7.077 1.00 97.56 162 GLU A C 1
ATOM 1335 O O . GLU A 1 162 ? -7.521 -5.284 8.206 1.00 97.56 162 GLU A O 1
ATOM 1340 N N . LYS A 1 163 ? -5.970 -6.078 6.781 1.00 97.56 163 LYS A N 1
ATOM 1341 C CA . LYS A 1 163 ? -4.916 -6.185 7.778 1.00 97.56 163 LYS A CA 1
ATOM 1342 C C . LYS A 1 163 ? -4.539 -4.831 8.373 1.00 97.56 163 LYS A C 1
ATOM 1344 O O . LYS A 1 163 ? -4.403 -4.717 9.588 1.00 97.56 163 LYS A O 1
ATOM 1349 N N . ILE A 1 164 ? -4.454 -3.785 7.550 1.00 98.12 164 ILE A N 1
ATOM 1350 C CA . ILE A 1 164 ? -4.247 -2.411 8.021 1.00 98.12 164 ILE A CA 1
ATOM 1351 C C . ILE A 1 164 ? -5.388 -1.989 8.954 1.00 98.12 164 ILE A C 1
ATOM 1353 O O . ILE A 1 164 ? -5.120 -1.459 10.029 1.00 98.12 164 ILE A O 1
ATOM 1357 N N . ILE A 1 165 ? -6.652 -2.240 8.595 1.00 97.75 165 ILE A N 1
ATOM 1358 C CA . ILE A 1 165 ? -7.805 -1.890 9.440 1.00 97.75 165 ILE A CA 1
ATOM 1359 C C . ILE A 1 165 ? -7.743 -2.637 10.775 1.00 97.75 165 ILE A C 1
ATOM 1361 O O . ILE A 1 165 ? -7.945 -2.026 11.824 1.00 97.75 165 ILE A O 1
ATOM 1365 N N . GLN A 1 166 ? -7.445 -3.937 10.753 1.00 96.88 166 GLN A N 1
ATOM 1366 C CA . GLN A 1 166 ? -7.294 -4.752 11.959 1.00 96.88 166 GLN A CA 1
ATOM 1367 C C . GLN A 1 166 ? -6.174 -4.214 12.856 1.00 96.88 166 GLN A C 1
ATOM 1369 O O . GLN A 1 166 ? -6.411 -3.966 14.039 1.00 96.88 166 GLN A O 1
ATOM 1374 N N . GLN A 1 167 ? -4.993 -3.957 12.287 1.00 97.69 167 GLN A N 1
ATOM 1375 C CA . GLN A 1 167 ? -3.840 -3.441 13.019 1.00 97.69 167 GLN A CA 1
ATOM 1376 C C . GLN A 1 167 ? -4.126 -2.051 13.600 1.00 97.69 167 GLN A C 1
ATOM 1378 O O . GLN A 1 167 ? -3.856 -1.828 14.776 1.00 97.69 167 GLN A O 1
ATOM 1383 N N . VAL A 1 168 ? -4.745 -1.141 12.832 1.00 97.69 168 VAL A N 1
ATOM 1384 C CA . VAL A 1 168 ? -5.173 0.188 13.311 1.00 97.69 168 VAL A CA 1
ATOM 1385 C C . VAL A 1 168 ? -6.180 0.063 14.449 1.00 97.69 168 VAL A C 1
ATOM 1387 O O . VAL A 1 168 ? -6.026 0.718 15.478 1.00 97.69 168 VAL A O 1
ATOM 1390 N N . ASN A 1 169 ? -7.197 -0.785 14.303 1.00 96.56 169 ASN A N 1
ATOM 1391 C CA . ASN A 1 169 ? -8.220 -0.978 15.328 1.00 96.56 169 ASN A CA 1
ATOM 1392 C C . ASN A 1 169 ? -7.651 -1.585 16.618 1.00 96.56 169 ASN A C 1
ATOM 1394 O O . ASN A 1 169 ? -8.150 -1.273 17.701 1.00 96.56 169 ASN A O 1
ATOM 1398 N N . ALA A 1 170 ? -6.597 -2.398 16.513 1.00 96.31 170 ALA A N 1
ATOM 1399 C CA . ALA A 1 170 ? -5.850 -2.928 17.648 1.00 96.31 170 ALA A CA 1
ATOM 1400 C C . ALA A 1 170 ? -4.949 -1.876 18.328 1.00 96.31 170 ALA A C 1
ATOM 1402 O O . ALA A 1 170 ? -4.481 -2.099 19.448 1.00 96.31 170 ALA A O 1
ATOM 1403 N N . LEU A 1 171 ? -4.721 -0.708 17.710 1.00 94.38 171 LEU A N 1
ATOM 1404 C CA . LEU A 1 171 ? -3.970 0.372 18.345 1.00 94.38 171 LEU A CA 1
ATOM 1405 C C . LEU A 1 171 ? -4.764 0.991 19.501 1.00 94.38 171 LEU A C 1
ATOM 1407 O O . LEU A 1 171 ? -5.919 1.418 19.384 1.00 94.38 171 LEU A O 1
ATOM 1411 N N . ASN A 1 172 ? -4.084 1.153 20.633 1.00 85.50 172 ASN A N 1
ATOM 1412 C CA . ASN A 1 172 ? -4.659 1.815 21.801 1.00 85.50 172 ASN A CA 1
ATOM 1413 C C . ASN A 1 172 ? -4.912 3.315 21.548 1.00 85.50 172 ASN A C 1
ATOM 1415 O O . ASN A 1 172 ? -5.907 3.866 22.025 1.00 85.50 172 ASN A O 1
ATOM 1419 N N . SER A 1 173 ? -4.045 3.976 20.769 1.00 91.19 173 SER A N 1
ATOM 1420 C CA . SER A 1 173 ? -4.048 5.430 20.555 1.00 91.19 173 SER A CA 1
ATOM 1421 C C . SER A 1 173 ? -3.497 5.825 19.179 1.00 91.19 173 SER A C 1
ATOM 1423 O O . SER A 1 173 ? -2.686 5.100 18.604 1.00 91.19 173 SER A O 1
ATOM 1425 N N . LYS A 1 174 ? -3.887 7.018 18.702 1.00 92.31 174 LYS A N 1
ATOM 1426 C CA . LYS A 1 174 ? -3.312 7.686 17.519 1.00 92.31 174 LYS A CA 1
ATOM 1427 C C . LYS A 1 174 ? -1.853 8.114 17.706 1.00 92.31 174 LYS A C 1
ATOM 1429 O O . LYS A 1 174 ? -1.164 8.349 16.727 1.00 92.31 174 LYS A O 1
ATOM 1434 N N . GLU A 1 175 ? -1.382 8.174 18.951 1.00 93.56 175 GLU A N 1
ATOM 1435 C CA . GLU A 1 175 ? 0.019 8.473 19.285 1.00 93.56 175 GLU A CA 1
ATOM 1436 C C . GLU A 1 175 ? 0.963 7.286 19.024 1.00 93.56 175 GLU A C 1
ATOM 1438 O O . GLU A 1 175 ? 2.171 7.382 19.238 1.00 93.56 175 GLU A O 1
ATOM 1443 N N . ASN A 1 176 ? 0.433 6.131 18.604 1.00 95.69 176 ASN A N 1
ATOM 1444 C CA . ASN A 1 176 ? 1.273 5.006 18.222 1.00 95.69 176 ASN A CA 1
ATOM 1445 C C . ASN A 1 176 ? 2.142 5.379 17.010 1.00 95.69 176 ASN A C 1
ATOM 1447 O O . ASN A 1 176 ? 1.654 5.936 16.030 1.00 95.69 176 ASN A O 1
ATOM 1451 N N . VAL A 1 177 ? 3.422 5.006 17.056 1.00 94.69 177 VAL A N 1
ATOM 1452 C CA . VAL A 1 177 ? 4.416 5.357 16.030 1.00 94.69 177 VAL A CA 1
ATOM 1453 C C . VAL A 1 177 ? 4.077 4.858 14.622 1.00 94.69 177 VAL A C 1
ATOM 1455 O O . VAL A 1 177 ? 4.558 5.446 13.660 1.00 94.69 177 VAL A O 1
ATOM 1458 N N . LEU A 1 178 ? 3.259 3.807 14.493 1.00 96.12 178 LEU A N 1
ATOM 1459 C CA . LEU A 1 178 ? 2.807 3.258 13.210 1.00 96.12 178 LEU A CA 1
ATOM 1460 C C . LEU A 1 178 ? 1.463 3.825 12.746 1.00 96.12 178 LEU A C 1
ATOM 1462 O O . LEU A 1 178 ? 1.084 3.596 11.601 1.00 96.12 178 LEU A O 1
ATOM 1466 N N . TYR A 1 179 ? 0.730 4.550 13.600 1.00 96.69 179 TYR A N 1
ATOM 1467 C CA . TYR A 1 179 ? -0.627 5.004 13.284 1.00 96.69 179 TYR A CA 1
ATOM 1468 C C . TYR A 1 179 ? -0.666 5.816 11.986 1.00 96.69 179 TYR A C 1
ATOM 1470 O O . TYR A 1 179 ? -1.466 5.527 11.099 1.00 96.69 179 TYR A O 1
ATOM 1478 N N . SER A 1 180 ? 0.224 6.802 11.855 1.00 95.50 180 SER A N 1
ATOM 1479 C CA . SER A 1 180 ? 0.285 7.652 10.665 1.00 95.50 180 SER A CA 1
ATOM 1480 C C . SER A 1 180 ? 0.613 6.855 9.403 1.00 95.50 180 SER A C 1
ATOM 1482 O O . SER A 1 180 ? -0.042 7.050 8.384 1.00 95.50 180 SER A O 1
ATOM 1484 N N . ASP A 1 181 ? 1.575 5.931 9.478 1.00 97.25 181 ASP A N 1
ATOM 1485 C CA . ASP A 1 181 ? 2.020 5.130 8.331 1.00 97.25 181 ASP A CA 1
ATOM 1486 C C . ASP A 1 181 ? 0.905 4.174 7.857 1.00 97.25 181 ASP A C 1
ATOM 1488 O O . ASP A 1 181 ? 0.607 4.093 6.664 1.00 97.25 181 ASP A O 1
ATOM 1492 N N . LEU A 1 182 ? 0.210 3.523 8.798 1.00 98.00 182 LEU A N 1
ATOM 1493 C CA . LEU A 1 182 ? -0.951 2.674 8.517 1.00 98.00 182 LEU A CA 1
ATOM 1494 C C . LEU A 1 182 ? -2.103 3.474 7.897 1.00 98.00 182 LEU A C 1
ATOM 1496 O O . LEU A 1 182 ? -2.688 3.062 6.894 1.00 98.00 182 LEU A O 1
ATOM 1500 N N . MET A 1 183 ? -2.421 4.639 8.468 1.00 97.00 183 MET A N 1
ATOM 1501 C CA . MET A 1 183 ? -3.519 5.473 7.980 1.00 97.00 183 MET A CA 1
ATOM 1502 C C . MET A 1 183 ? -3.233 6.078 6.607 1.00 97.00 183 MET A C 1
ATOM 1504 O O . MET A 1 183 ? -4.159 6.212 5.810 1.00 97.00 183 MET A O 1
ATOM 1508 N N . ILE A 1 184 ? -1.977 6.410 6.302 1.00 96.81 184 ILE A N 1
ATOM 1509 C CA . ILE A 1 184 ? -1.563 6.853 4.965 1.00 96.81 184 ILE A CA 1
ATOM 1510 C C . ILE A 1 184 ? -1.913 5.783 3.929 1.00 96.81 184 ILE A C 1
ATOM 1512 O O . ILE A 1 184 ? -2.584 6.091 2.944 1.00 96.81 184 ILE A O 1
ATOM 1516 N N . LEU A 1 185 ? -1.531 4.527 4.170 1.00 98.00 185 LEU A N 1
ATOM 1517 C CA . LEU A 1 185 ? -1.833 3.432 3.248 1.00 98.00 185 LEU A CA 1
ATOM 1518 C C . LEU A 1 185 ? -3.326 3.130 3.158 1.00 98.00 185 LEU A C 1
ATOM 1520 O O . LEU A 1 185 ? -3.840 2.987 2.050 1.00 98.00 185 LEU A O 1
ATOM 1524 N N . TYR A 1 186 ? -4.038 3.119 4.290 1.00 97.31 186 TYR A N 1
ATOM 1525 C CA . TYR A 1 186 ? -5.498 3.013 4.301 1.00 97.31 186 TYR A CA 1
ATOM 1526 C C . TYR A 1 186 ? -6.133 4.056 3.368 1.00 97.31 186 TYR A C 1
ATOM 1528 O O . TYR A 1 186 ? -6.968 3.724 2.525 1.00 97.31 186 TYR A O 1
ATOM 1536 N N . CYS A 1 187 ? -5.713 5.319 3.487 1.00 96.44 187 CYS A N 1
ATOM 1537 C CA . CYS A 1 187 ? -6.251 6.417 2.691 1.00 96.44 187 CYS A CA 1
ATOM 1538 C C . CYS A 1 187 ? -5.920 6.259 1.204 1.00 96.44 187 CYS A C 1
ATOM 1540 O O . CYS A 1 187 ? -6.795 6.472 0.368 1.00 96.44 187 CYS A O 1
ATOM 1542 N N . ILE A 1 188 ? -4.687 5.871 0.860 1.00 96.94 188 ILE A N 1
ATOM 1543 C CA . ILE A 1 188 ? -4.288 5.634 -0.535 1.00 96.94 188 ILE A CA 1
ATOM 1544 C C . ILE A 1 188 ? -5.157 4.532 -1.145 1.00 96.94 188 ILE A C 1
ATOM 1546 O O . ILE A 1 188 ? -5.803 4.762 -2.167 1.00 96.94 188 ILE A O 1
ATOM 1550 N N . ILE A 1 189 ? -5.228 3.366 -0.500 1.00 96.44 189 ILE A N 1
ATOM 1551 C CA . ILE A 1 189 ? -5.933 2.202 -1.048 1.00 96.44 189 ILE A CA 1
ATOM 1552 C C . ILE A 1 189 ? -7.421 2.505 -1.256 1.00 96.44 189 ILE A C 1
ATOM 1554 O O . ILE A 1 189 ? -7.968 2.223 -2.318 1.00 96.44 189 ILE A O 1
ATOM 1558 N N . THR A 1 190 ? -8.065 3.148 -0.281 1.00 94.69 190 THR A N 1
ATOM 1559 C CA . THR A 1 190 ? -9.520 3.375 -0.303 1.00 94.69 190 THR A CA 1
ATOM 1560 C C . THR A 1 190 ? -9.973 4.566 -1.145 1.00 94.69 190 THR A C 1
ATOM 1562 O O . THR A 1 190 ? -11.166 4.677 -1.423 1.00 94.69 190 THR A O 1
ATOM 1565 N N . THR A 1 191 ? -9.073 5.474 -1.548 1.00 93.38 191 THR A N 1
ATOM 1566 C CA . THR A 1 191 ? -9.473 6.718 -2.243 1.00 93.38 191 THR A CA 1
ATOM 1567 C C . THR A 1 191 ? -8.751 7.006 -3.546 1.00 93.38 191 THR A C 1
ATOM 1569 O O . THR A 1 191 ? -9.191 7.877 -4.300 1.00 93.38 191 THR A O 1
ATOM 1572 N N . PHE A 1 192 ? -7.636 6.332 -3.819 1.00 93.88 192 PHE A N 1
ATOM 1573 C CA . PHE A 1 192 ? -6.866 6.573 -5.032 1.00 93.88 192 PHE A CA 1
ATOM 1574 C C . PHE A 1 192 ? -7.099 5.489 -6.085 1.00 93.88 192 PHE A C 1
ATOM 1576 O O . PHE A 1 192 ? -7.392 5.825 -7.238 1.00 93.88 192 PHE A O 1
ATOM 1583 N N . PHE A 1 193 ? -6.980 4.220 -5.687 1.00 94.69 193 PHE A N 1
ATOM 1584 C CA . PHE A 1 193 ? -7.102 3.080 -6.589 1.00 94.69 193 PHE A CA 1
ATOM 1585 C C . PHE A 1 193 ? -8.557 2.712 -6.864 1.00 94.69 193 PHE A C 1
ATOM 1587 O O . PHE A 1 193 ? -9.426 2.798 -5.992 1.00 94.69 193 PHE A O 1
ATOM 1594 N N . HIS A 1 194 ? -8.801 2.270 -8.092 1.00 92.94 194 HIS A N 1
ATOM 1595 C CA . HIS A 1 194 ? -10.086 1.757 -8.529 1.00 92.94 194 HIS A CA 1
ATOM 1596 C C . HIS A 1 194 ? -9.972 0.301 -8.971 1.00 92.94 194 HIS A C 1
ATOM 1598 O O . HIS A 1 194 ? -8.926 -0.123 -9.462 1.00 92.94 194 HIS A O 1
ATOM 1604 N N . GLN A 1 195 ? -11.084 -0.411 -8.847 1.00 89.88 195 GLN A N 1
ATOM 1605 C CA . GLN A 1 195 ? -11.307 -1.749 -9.381 1.00 89.88 195 GLN A CA 1
ATOM 1606 C C . GLN A 1 195 ? -12.370 -1.703 -10.490 1.00 89.88 195 GLN A C 1
ATOM 1608 O O . GLN A 1 195 ? -13.218 -0.795 -10.505 1.00 89.88 195 GLN A O 1
ATOM 1613 N N . HIS A 1 196 ? -12.285 -2.667 -11.409 1.00 77.19 196 HIS A N 1
ATOM 1614 C CA . HIS A 1 196 ? -13.268 -2.894 -12.469 1.00 77.19 196 HIS A CA 1
ATOM 1615 C C . HIS A 1 196 ? -14.626 -3.372 -11.930 1.00 77.19 196 HIS A C 1
ATOM 1617 O O . HIS A 1 196 ? -14.683 -3.959 -10.823 1.00 77.19 196 HIS A O 1
#

InterPro domains:
  IPR035426 Gemin2/Brr1 [PF04938] (27-196)